Protein AF-A0A7Y4WAE2-F1 (afdb_monomer_lite)

pLDDT: mean 75.55, std 18.79, range [32.84, 96.31]

Sequence (224 aa):
MTNISNILDSEVRARALVRIGYFDDTKKRGRQVDYRRLLGWFVDFSRKDLAKMSPAEQFSLREEIRALQEEGLNFTVNDASVITHWIQTQEAVAHYLKTLTETGQFYSEPFQLKFSFTIPQFLPEGAAQLKERIYFGEFVEPFDGKGLLYLLTLALRHAGDRLRYCKHCSTLFVQARRKQRFCKRECQQVASMRALRMIEREARKTKRRSSQANRRASHGKKRR

Radius of gyration: 25.48 Å; chains: 1; bounding box: 67×39×88 Å

Foldseek 3Di:
DDPPPLADDPVLLVVLCVVLVQWDPVDPPDTDGPLLSLLQVLLVLLPDPQVPDDPVRVVSVLSNLQSLLCVQPVDRAPDPPDVVLSVVVSPQSNVQVVCCVPPQWGDDPPDRQIGHHDACVPDDVPDDRPPDDHDDDDDDDDHRSCSSVVSNVVSCVVQVNQWAAAPQPRRIGGHPDPPDRHRDPVSVVVVVVVVVVVVVVVVVVVVVVVVVVVVVVVVVVVPD

Structure (mmCIF, N/CA/C/O backbone):
data_AF-A0A7Y4WAE2-F1
#
_entry.id   AF-A0A7Y4WAE2-F1
#
loop_
_atom_site.group_PDB
_atom_site.id
_atom_site.type_symbol
_atom_site.label_atom_id
_atom_site.label_alt_id
_atom_site.label_comp_id
_atom_site.label_asym_id
_atom_site.label_entity_id
_atom_site.label_seq_id
_atom_site.pdbx_PDB_ins_code
_atom_site.Cartn_x
_atom_site.Cartn_y
_atom_site.Cartn_z
_atom_site.occupancy
_atom_site.B_iso_or_equiv
_atom_site.auth_seq_id
_atom_site.auth_comp_id
_atom_site.auth_asym_id
_atom_site.auth_atom_id
_atom_site.pdbx_PDB_model_num
ATOM 1 N N . MET A 1 1 ? 32.115 1.550 -25.793 1.00 38.31 1 MET A N 1
ATOM 2 C CA . MET A 1 1 ? 30.994 1.757 -24.854 1.00 38.31 1 MET A CA 1
ATOM 3 C C . MET A 1 1 ? 30.076 0.559 -24.979 1.00 38.31 1 MET A C 1
ATOM 5 O O . MET A 1 1 ? 29.452 0.385 -26.014 1.00 38.31 1 MET A O 1
ATOM 9 N N . THR A 1 2 ? 30.112 -0.343 -24.005 1.00 32.84 2 THR A N 1
ATOM 10 C CA . THR A 1 2 ? 29.263 -1.535 -23.970 1.00 32.84 2 THR A CA 1
ATOM 11 C C . THR A 1 2 ? 27.821 -1.098 -23.730 1.00 32.84 2 THR A C 1
ATOM 13 O O . THR A 1 2 ? 27.531 -0.465 -22.718 1.00 32.84 2 THR A O 1
ATOM 16 N N . ASN A 1 3 ? 26.927 -1.417 -24.669 1.00 36.25 3 ASN A N 1
ATOM 17 C CA . ASN A 1 3 ? 25.483 -1.372 -24.450 1.00 36.25 3 ASN A CA 1
ATOM 18 C C . ASN A 1 3 ? 25.159 -2.380 -23.339 1.00 36.25 3 ASN A C 1
ATOM 20 O O . ASN A 1 3 ? 24.944 -3.560 -23.606 1.00 36.25 3 ASN A O 1
ATOM 24 N N . ILE A 1 4 ? 25.203 -1.934 -22.083 1.00 46.56 4 ILE A N 1
ATOM 25 C CA . ILE A 1 4 ? 24.644 -2.685 -20.962 1.00 46.56 4 ILE A CA 1
ATOM 26 C C . ILE A 1 4 ? 23.159 -2.811 -21.289 1.00 46.56 4 ILE A C 1
ATOM 28 O O . ILE A 1 4 ? 22.480 -1.798 -21.444 1.00 46.56 4 ILE A O 1
ATOM 32 N N . SER A 1 5 ? 22.670 -4.034 -21.489 1.00 51.75 5 SER A N 1
ATOM 33 C CA . SER A 1 5 ? 21.267 -4.241 -21.827 1.00 51.75 5 SER A CA 1
ATOM 34 C C . SER A 1 5 ? 20.398 -3.607 -20.740 1.00 51.75 5 SER A C 1
ATOM 36 O O . SER A 1 5 ? 20.522 -3.958 -19.570 1.00 51.75 5 SER A O 1
ATOM 38 N N . ASN A 1 6 ? 19.493 -2.706 -21.122 1.00 65.44 6 ASN A N 1
ATOM 39 C CA . ASN A 1 6 ? 18.554 -2.046 -20.203 1.00 65.44 6 ASN A CA 1
ATOM 40 C C . ASN A 1 6 ? 17.467 -2.988 -19.646 1.00 65.44 6 ASN A C 1
ATOM 42 O O . ASN A 1 6 ? 16.548 -2.530 -18.970 1.00 65.44 6 ASN A O 1
ATOM 46 N N . ILE A 1 7 ? 17.570 -4.284 -19.945 1.00 72.25 7 ILE A N 1
ATOM 47 C CA . ILE A 1 7 ? 16.685 -5.352 -19.490 1.00 72.25 7 ILE A CA 1
ATOM 48 C C . ILE A 1 7 ? 17.257 -5.926 -18.198 1.00 72.25 7 ILE A C 1
ATOM 50 O O . ILE A 1 7 ? 18.444 -6.260 -18.127 1.00 72.25 7 ILE A O 1
ATOM 54 N N . LEU A 1 8 ? 16.410 -6.040 -17.182 1.00 79.88 8 LEU A N 1
ATOM 55 C CA . LEU A 1 8 ? 16.747 -6.722 -15.946 1.00 79.88 8 LEU A CA 1
ATOM 56 C C . LEU A 1 8 ? 16.942 -8.216 -16.233 1.00 79.88 8 LEU A C 1
ATOM 58 O O . LEU A 1 8 ? 16.116 -8.836 -16.903 1.00 79.88 8 LEU A O 1
ATOM 62 N N . ASP A 1 9 ? 18.017 -8.807 -15.709 1.00 88.19 9 ASP A N 1
ATOM 63 C CA . ASP A 1 9 ? 18.216 -10.254 -15.798 1.00 88.19 9 ASP A CA 1
ATOM 64 C C . ASP A 1 9 ? 16.953 -10.995 -15.321 1.00 88.19 9 ASP A C 1
ATOM 66 O O . ASP A 1 9 ? 16.344 -10.636 -14.310 1.00 88.19 9 ASP A O 1
ATOM 70 N N . SER A 1 10 ? 16.547 -12.021 -16.069 1.00 88.75 10 SER A N 1
ATOM 71 C CA . SER A 1 10 ? 15.301 -12.758 -15.861 1.00 88.75 10 SER A CA 1
ATOM 72 C C . SER A 1 10 ? 15.166 -13.308 -14.436 1.00 88.75 10 SER A C 1
ATOM 74 O O . SER A 1 10 ? 14.081 -13.249 -13.851 1.00 88.75 10 SER A O 1
ATOM 76 N N . GLU A 1 11 ? 16.269 -13.761 -13.831 1.00 92.25 11 GLU A N 1
ATOM 77 C CA . GLU A 1 11 ? 16.286 -14.238 -12.446 1.00 92.25 11 GLU A CA 1
ATOM 78 C C . GLU A 1 11 ? 16.143 -13.093 -11.440 1.00 92.25 11 GLU A C 1
ATOM 80 O O . GLU A 1 11 ? 15.439 -13.210 -10.432 1.00 92.25 11 GLU A O 1
ATOM 85 N N . VAL A 1 12 ? 16.797 -11.962 -11.706 1.00 91.25 12 VAL A N 1
ATOM 86 C CA . VAL A 1 12 ? 16.675 -10.750 -10.890 1.00 91.25 12 VAL A CA 1
ATOM 87 C C . VAL A 1 12 ? 15.240 -10.224 -10.945 1.00 91.25 12 VAL A C 1
ATOM 89 O O . VAL A 1 12 ? 14.652 -9.943 -9.898 1.00 91.25 12 VAL A O 1
ATOM 92 N N . ARG A 1 13 ? 14.631 -10.193 -12.135 1.00 91.19 13 ARG A N 1
ATOM 93 C CA . ARG A 1 13 ? 13.230 -9.811 -12.329 1.00 91.19 13 ARG A CA 1
ATOM 94 C C . ARG A 1 13 ? 12.285 -10.730 -11.573 1.00 91.19 13 ARG A C 1
ATOM 96 O O . ARG A 1 13 ? 11.450 -10.248 -10.811 1.00 91.19 13 ARG A O 1
ATOM 103 N N . ALA A 1 14 ? 12.441 -12.045 -11.720 1.00 91.19 14 ALA A N 1
ATOM 104 C CA . ALA A 1 14 ? 11.617 -13.016 -11.008 1.00 91.19 14 ALA A CA 1
ATOM 105 C C . ALA A 1 14 ? 11.715 -12.835 -9.484 1.00 91.19 14 ALA A C 1
ATOM 107 O O . ALA A 1 14 ? 10.689 -12.785 -8.804 1.00 91.19 14 ALA A O 1
ATOM 108 N N . ARG A 1 15 ? 12.927 -12.657 -8.939 1.00 93.94 15 ARG A N 1
ATOM 109 C CA . ARG A 1 15 ? 13.129 -12.405 -7.501 1.00 93.94 15 ARG A CA 1
ATOM 110 C C . ARG A 1 15 ? 12.483 -11.101 -7.042 1.00 93.94 15 ARG A C 1
ATOM 112 O O . ARG A 1 15 ? 11.847 -11.085 -5.988 1.00 93.94 15 ARG A O 1
ATOM 119 N N . ALA A 1 16 ? 12.603 -10.033 -7.823 1.00 94.12 16 ALA A N 1
ATOM 120 C CA . ALA A 1 16 ? 11.975 -8.753 -7.521 1.00 94.12 16 ALA A CA 1
ATOM 121 C C . ALA A 1 16 ? 10.441 -8.867 -7.482 1.00 94.12 16 ALA A C 1
ATOM 123 O O . ALA A 1 16 ? 9.817 -8.456 -6.504 1.00 94.12 16 ALA A O 1
ATOM 124 N N . LEU A 1 17 ? 9.828 -9.521 -8.474 1.00 93.25 17 LEU A N 1
ATOM 125 C CA . LEU A 1 17 ? 8.377 -9.754 -8.506 1.00 93.25 17 LEU A CA 1
ATOM 126 C C . LEU A 1 17 ? 7.893 -10.626 -7.339 1.00 93.25 17 LEU A C 1
ATOM 128 O O . LEU A 1 17 ? 6.810 -10.384 -6.799 1.00 93.25 17 LEU A O 1
ATOM 132 N N . VAL A 1 18 ? 8.701 -11.594 -6.898 1.00 93.69 18 VAL A N 1
ATOM 133 C CA . VAL A 1 18 ? 8.416 -12.402 -5.702 1.00 93.69 18 VAL A CA 1
ATOM 134 C C . VAL A 1 18 ? 8.445 -11.552 -4.429 1.00 93.69 18 VAL A C 1
ATOM 136 O O . VAL A 1 18 ? 7.542 -11.689 -3.605 1.00 93.69 18 VAL A O 1
ATOM 139 N N . ARG A 1 19 ? 9.414 -10.635 -4.266 1.00 95.06 19 ARG A N 1
ATOM 140 C CA . ARG A 1 19 ? 9.455 -9.715 -3.107 1.00 95.06 19 ARG A CA 1
ATOM 141 C C . ARG A 1 19 ? 8.222 -8.816 -3.038 1.00 95.06 19 ARG A C 1
ATOM 143 O O . ARG A 1 19 ? 7.680 -8.602 -1.955 1.00 95.06 19 ARG A O 1
ATOM 150 N N . ILE A 1 20 ? 7.746 -8.349 -4.192 1.00 94.75 20 ILE A N 1
ATOM 151 C CA . ILE A 1 20 ? 6.504 -7.570 -4.313 1.00 94.75 20 ILE A CA 1
ATOM 152 C C . ILE A 1 20 ? 5.277 -8.439 -3.982 1.00 94.75 20 ILE A C 1
ATOM 154 O O . ILE A 1 20 ? 4.256 -7.939 -3.504 1.00 94.75 20 ILE A O 1
ATOM 158 N N . GLY A 1 21 ? 5.367 -9.750 -4.219 1.00 93.00 21 GLY A N 1
ATOM 159 C CA . GLY A 1 21 ? 4.223 -10.657 -4.219 1.00 93.00 21 GLY A CA 1
ATOM 160 C C . GLY A 1 21 ? 3.312 -10.394 -5.415 1.00 93.00 21 GLY A C 1
ATOM 161 O O . GLY A 1 21 ? 2.094 -10.432 -5.268 1.00 93.00 21 GLY A O 1
ATOM 162 N N . TYR A 1 22 ? 3.901 -10.054 -6.567 1.00 92.75 22 TYR A N 1
ATOM 163 C CA . TYR A 1 22 ? 3.171 -9.641 -7.766 1.00 92.75 22 TYR A CA 1
ATOM 164 C C . TYR A 1 22 ? 2.256 -10.748 -8.300 1.00 92.75 22 TYR A C 1
ATOM 166 O O . TYR A 1 22 ? 1.140 -10.459 -8.724 1.00 92.75 22 TYR A O 1
ATOM 174 N N . PHE A 1 23 ? 2.692 -12.009 -8.235 1.00 92.06 23 PHE A N 1
ATOM 175 C CA . PHE A 1 23 ? 1.898 -13.165 -8.647 1.00 92.06 23 PHE A CA 1
ATOM 176 C C . PHE A 1 23 ? 1.299 -13.917 -7.451 1.00 92.06 23 PHE A C 1
ATOM 178 O O . PHE A 1 23 ? 1.932 -14.087 -6.409 1.00 92.06 23 PHE A O 1
ATOM 185 N N . ASP A 1 24 ? 0.067 -14.392 -7.623 1.00 86.56 24 ASP A N 1
ATOM 186 C CA . ASP A 1 24 ? -0.593 -15.344 -6.735 1.00 86.56 24 ASP A CA 1
ATOM 187 C C . ASP A 1 24 ? -0.294 -16.776 -7.195 1.00 86.56 24 ASP A C 1
ATOM 189 O O . ASP A 1 24 ? -1.019 -17.354 -8.011 1.00 86.56 24 ASP A O 1
ATOM 193 N N . ASP A 1 25 ? 0.769 -17.356 -6.643 1.00 79.31 25 ASP A N 1
ATOM 194 C CA . ASP A 1 25 ? 1.186 -18.729 -6.949 1.00 79.31 25 ASP A CA 1
ATOM 195 C C . ASP A 1 25 ? 0.299 -19.795 -6.279 1.00 79.31 25 ASP A C 1
ATOM 197 O O . ASP A 1 25 ? 0.463 -20.992 -6.513 1.00 79.31 25 ASP A O 1
ATOM 201 N N . THR A 1 26 ? -0.674 -19.399 -5.448 1.00 78.69 26 THR A N 1
ATOM 202 C CA . THR A 1 26 ? -1.546 -20.357 -4.745 1.00 78.69 26 THR A CA 1
ATOM 203 C C . THR A 1 26 ? -2.677 -20.897 -5.624 1.00 78.69 26 THR A C 1
ATOM 205 O O . THR A 1 26 ? -3.340 -21.878 -5.272 1.00 78.69 26 THR A O 1
ATOM 208 N N . LYS A 1 27 ? -2.916 -20.278 -6.785 1.00 74.31 27 LYS A N 1
ATOM 209 C CA . LYS A 1 27 ? -4.006 -20.645 -7.691 1.00 74.31 27 LYS A CA 1
ATOM 210 C C . LYS A 1 27 ? -3.568 -21.701 -8.703 1.00 74.31 27 LYS A C 1
ATOM 212 O O . LYS A 1 27 ? -2.652 -21.505 -9.489 1.00 74.31 27 LYS A O 1
ATOM 217 N N . LYS A 1 28 ? -4.343 -22.787 -8.792 1.00 69.06 28 LYS A N 1
ATOM 218 C CA . LYS A 1 28 ? -4.131 -23.899 -9.742 1.00 69.06 28 LYS A CA 1
ATOM 219 C C . LYS A 1 28 ? -4.216 -23.518 -11.234 1.00 69.06 28 LYS A C 1
ATOM 221 O O . LYS A 1 28 ? -3.906 -24.349 -12.075 1.00 69.06 28 LYS A O 1
ATOM 226 N N . ARG A 1 29 ? -4.681 -22.310 -11.584 1.00 65.44 29 ARG A N 1
ATOM 227 C CA . ARG A 1 29 ? -4.969 -21.878 -12.971 1.00 65.44 29 ARG A CA 1
ATOM 228 C C . ARG A 1 29 ? -3.863 -21.010 -13.598 1.00 65.44 29 ARG A C 1
ATOM 230 O O . ARG A 1 29 ? -4.148 -20.226 -14.496 1.00 65.44 29 ARG A O 1
ATOM 237 N N . GLY A 1 30 ? -2.623 -21.154 -13.133 1.00 73.62 30 GLY A N 1
ATOM 238 C CA . GLY A 1 30 ? -1.475 -20.382 -13.617 1.00 73.62 30 GLY A CA 1
ATOM 239 C C . GLY A 1 30 ? -1.246 -19.078 -12.847 1.00 73.62 30 GLY A C 1
ATOM 240 O O . GLY A 1 30 ? -2.051 -18.696 -11.994 1.00 73.62 30 GLY A O 1
ATOM 241 N N . ARG A 1 31 ? -0.122 -18.409 -13.147 1.00 82.00 31 ARG A N 1
ATOM 242 C CA . ARG A 1 31 ? 0.290 -17.154 -12.499 1.00 82.00 31 ARG A CA 1
ATOM 243 C C . ARG A 1 31 ? -0.727 -16.051 -12.802 1.00 82.00 31 ARG A C 1
ATOM 245 O O . ARG A 1 31 ? -0.882 -15.645 -13.949 1.00 82.00 31 ARG A O 1
ATOM 252 N N . GLN A 1 32 ? -1.418 -15.570 -11.772 1.00 89.69 32 GLN A N 1
ATOM 253 C CA . GLN A 1 32 ? -2.306 -14.405 -11.850 1.00 89.69 32 GLN A CA 1
ATOM 254 C C . GLN A 1 32 ? -1.729 -13.261 -11.027 1.00 89.69 32 GLN A C 1
ATOM 256 O O . GLN A 1 32 ? -1.132 -13.508 -9.985 1.00 89.69 32 GLN A O 1
ATOM 261 N N . VAL A 1 33 ? -1.951 -12.018 -11.448 1.00 90.88 33 VAL A N 1
ATOM 262 C CA . VAL A 1 33 ? -1.508 -10.843 -10.686 1.00 90.88 33 VAL A CA 1
ATOM 263 C C . VAL A 1 33 ? -2.303 -10.726 -9.374 1.00 90.88 33 VAL A C 1
ATOM 265 O O . VAL A 1 33 ? -3.537 -10.677 -9.390 1.00 90.88 33 VAL A O 1
ATOM 268 N N . ASP A 1 34 ? -1.620 -10.653 -8.228 1.00 94.00 34 ASP A N 1
ATOM 269 C CA . ASP A 1 34 ? -2.221 -10.295 -6.936 1.00 94.00 34 ASP A CA 1
ATOM 270 C C . ASP A 1 34 ? -2.258 -8.762 -6.810 1.00 94.00 34 ASP A C 1
ATOM 272 O O . ASP A 1 34 ? -1.404 -8.129 -6.183 1.00 94.00 34 ASP A O 1
ATOM 276 N N . TYR A 1 35 ? -3.293 -8.142 -7.389 1.00 92.81 35 TYR A N 1
ATOM 277 C CA . TYR A 1 35 ? -3.488 -6.686 -7.328 1.00 92.81 35 TYR A CA 1
ATOM 278 C C . TYR A 1 35 ? -3.560 -6.132 -5.898 1.00 92.81 35 TYR A C 1
ATOM 280 O O . TYR A 1 35 ? -3.262 -4.960 -5.678 1.00 92.81 35 TYR A O 1
ATOM 288 N N . ARG A 1 36 ? -3.915 -6.954 -4.899 1.00 94.25 36 ARG A N 1
ATOM 289 C CA . ARG A 1 36 ? -3.915 -6.535 -3.492 1.00 94.25 36 ARG A CA 1
ATOM 290 C C . ARG A 1 36 ? -2.485 -6.413 -2.965 1.00 94.25 36 ARG A C 1
ATOM 292 O O . ARG A 1 36 ? -2.203 -5.469 -2.231 1.00 94.25 36 ARG A O 1
ATOM 299 N N . ARG A 1 37 ? -1.595 -7.348 -3.307 1.00 95.19 37 ARG A N 1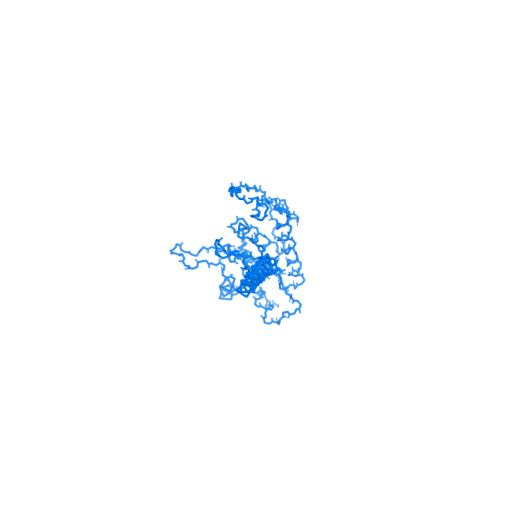
ATOM 300 C CA . ARG A 1 37 ? -0.165 -7.262 -2.960 1.00 95.19 37 ARG A CA 1
ATOM 301 C C . ARG A 1 37 ? 0.514 -6.117 -3.694 1.00 95.19 37 ARG A C 1
ATOM 303 O O . ARG A 1 37 ? 1.183 -5.324 -3.041 1.00 95.19 37 ARG A O 1
ATOM 310 N N . LEU A 1 38 ? 0.233 -5.962 -4.988 1.00 95.12 38 LEU A N 1
ATOM 311 C CA . LEU A 1 38 ? 0.715 -4.829 -5.779 1.00 95.12 38 LEU A CA 1
ATOM 312 C C . LEU A 1 38 ? 0.277 -3.486 -5.173 1.00 95.12 38 LEU A C 1
ATOM 314 O O . LEU A 1 38 ? 1.102 -2.599 -4.973 1.00 95.12 38 LEU A O 1
ATOM 318 N N . LEU A 1 39 ? -0.998 -3.347 -4.794 1.00 93.88 39 LEU A N 1
ATOM 319 C CA . LEU A 1 39 ? -1.471 -2.143 -4.106 1.00 93.88 39 LEU A CA 1
ATOM 320 C C . LEU A 1 39 ? -0.778 -1.947 -2.749 1.00 93.88 39 LEU A C 1
ATOM 322 O O . LEU A 1 39 ? -0.468 -0.821 -2.368 1.00 93.88 39 LEU A O 1
ATOM 326 N N . GLY A 1 40 ? -0.521 -3.038 -2.020 1.00 95.88 40 GLY A N 1
ATOM 327 C CA . GLY A 1 40 ? 0.234 -3.018 -0.767 1.00 95.88 40 GLY A CA 1
ATOM 328 C C . GLY A 1 40 ? 1.637 -2.453 -0.957 1.00 95.88 40 GLY A C 1
ATOM 329 O O . GLY A 1 40 ? 2.038 -1.574 -0.198 1.00 95.88 40 GLY A O 1
ATOM 330 N N . TRP A 1 41 ? 2.323 -2.882 -2.018 1.00 96.31 41 TRP A N 1
ATOM 331 C CA . TRP A 1 41 ? 3.632 -2.363 -2.393 1.00 96.31 41 TRP A CA 1
ATOM 332 C C . TRP A 1 41 ? 3.592 -0.859 -2.678 1.00 96.31 41 TRP A C 1
ATOM 334 O O . TRP A 1 41 ? 4.425 -0.140 -2.142 1.00 96.31 41 TRP A O 1
ATOM 344 N N . PHE A 1 42 ? 2.596 -0.344 -3.412 1.00 94.88 42 PHE A N 1
ATOM 345 C CA . PHE A 1 42 ? 2.468 1.106 -3.640 1.00 94.88 42 PHE A CA 1
ATOM 346 C C . PHE A 1 42 ? 2.231 1.896 -2.348 1.00 94.88 42 PHE A C 1
ATOM 348 O O . PHE A 1 42 ? 2.815 2.962 -2.161 1.00 94.88 42 PHE A O 1
ATOM 355 N N . VAL A 1 43 ? 1.408 1.369 -1.435 1.00 94.81 43 VAL A N 1
ATOM 356 C CA . VAL A 1 43 ? 1.174 1.988 -0.120 1.00 94.81 43 VAL A CA 1
ATOM 357 C C . VAL A 1 43 ? 2.445 1.961 0.740 1.00 94.81 43 VAL A C 1
ATOM 359 O O . VAL A 1 43 ? 2.704 2.896 1.494 1.00 94.81 43 VAL A O 1
ATOM 362 N N . ASP A 1 44 ? 3.255 0.905 0.661 1.00 94.94 44 ASP A N 1
ATOM 363 C CA . ASP A 1 44 ? 4.560 0.846 1.325 1.00 94.94 44 ASP A CA 1
ATOM 364 C C . ASP A 1 44 ? 5.551 1.824 0.690 1.00 94.94 44 ASP A C 1
ATOM 366 O O . ASP A 1 44 ? 6.180 2.608 1.401 1.00 94.94 44 ASP A O 1
ATOM 370 N N . PHE A 1 45 ? 5.643 1.820 -0.639 1.00 94.31 45 PHE A N 1
ATOM 371 C CA . PHE A 1 45 ? 6.504 2.690 -1.427 1.00 94.31 45 PHE A CA 1
ATOM 372 C C . PHE A 1 45 ? 6.249 4.161 -1.115 1.00 94.31 45 PHE A C 1
ATOM 374 O O . PHE A 1 45 ? 7.201 4.872 -0.815 1.00 94.31 45 PHE A O 1
ATOM 381 N N . SER A 1 46 ? 4.987 4.597 -1.046 1.00 93.38 46 SER A N 1
ATOM 382 C CA . SER A 1 46 ? 4.610 5.988 -0.753 1.00 93.38 46 SER A CA 1
ATOM 383 C C . SER A 1 46 ? 5.040 6.495 0.633 1.00 93.38 46 SER A C 1
ATOM 385 O O . SER A 1 46 ? 4.837 7.665 0.947 1.00 93.38 46 SER A O 1
ATOM 387 N N . ARG A 1 47 ? 5.545 5.614 1.505 1.00 92.75 47 ARG A N 1
ATOM 388 C CA . ARG A 1 47 ? 5.931 5.919 2.893 1.00 92.75 47 ARG A CA 1
ATOM 389 C C . ARG A 1 47 ? 7.410 5.685 3.178 1.00 92.75 47 ARG A C 1
ATOM 391 O O . ARG A 1 47 ? 7.848 5.955 4.295 1.00 92.75 47 ARG A O 1
ATOM 398 N N . LYS A 1 48 ? 8.161 5.115 2.231 1.00 92.56 48 LYS A N 1
ATOM 399 C CA . LYS A 1 48 ? 9.596 4.866 2.410 1.00 92.56 48 LYS A CA 1
ATOM 400 C C . LYS A 1 48 ? 10.336 6.198 2.502 1.00 92.56 48 LYS A C 1
ATOM 402 O O . LYS A 1 48 ? 10.097 7.096 1.710 1.00 92.56 48 LYS A O 1
ATOM 407 N N . ASP A 1 49 ? 11.268 6.310 3.435 1.00 92.25 49 ASP A N 1
ATOM 408 C CA . ASP A 1 49 ? 12.176 7.454 3.485 1.00 92.25 49 ASP A CA 1
ATOM 409 C C . ASP A 1 49 ? 13.381 7.145 2.590 1.00 92.25 49 ASP A C 1
ATOM 411 O O . ASP A 1 49 ? 14.346 6.524 3.039 1.00 92.25 49 ASP A O 1
ATOM 415 N N . LEU A 1 50 ? 13.290 7.505 1.301 1.00 88.75 50 LEU A N 1
ATOM 416 C CA . LEU A 1 50 ? 14.313 7.159 0.303 1.00 88.75 50 LEU A CA 1
ATOM 417 C C . LEU A 1 50 ? 15.696 7.719 0.671 1.00 88.75 50 LEU A C 1
ATOM 419 O O . LEU A 1 50 ? 16.705 7.106 0.334 1.00 88.75 50 LEU A O 1
ATOM 423 N N . ALA A 1 51 ? 15.749 8.833 1.411 1.00 88.19 51 ALA A N 1
ATOM 424 C CA . ALA A 1 51 ? 16.993 9.455 1.856 1.00 88.19 51 ALA A CA 1
ATOM 425 C C . ALA A 1 51 ? 17.687 8.674 2.986 1.00 88.19 51 ALA A C 1
ATOM 427 O O . ALA A 1 51 ? 18.908 8.734 3.111 1.00 88.19 51 ALA A O 1
ATOM 428 N N . LYS A 1 52 ? 16.928 7.931 3.804 1.00 92.19 52 LYS A N 1
ATOM 429 C CA . LYS A 1 52 ? 17.466 7.118 4.912 1.00 92.19 52 LYS A CA 1
ATOM 430 C C . LYS A 1 52 ? 17.700 5.652 4.555 1.00 92.19 52 LYS A C 1
ATOM 432 O O . LYS A 1 52 ? 18.208 4.906 5.390 1.00 92.19 52 LYS A O 1
ATOM 437 N N . MET A 1 53 ? 17.316 5.226 3.355 1.00 92.81 53 MET A N 1
ATOM 438 C CA . MET A 1 53 ? 17.520 3.850 2.908 1.00 92.81 53 MET A CA 1
ATOM 439 C C . MET A 1 53 ? 19.002 3.562 2.685 1.00 92.81 53 MET A C 1
ATOM 441 O O . MET A 1 53 ? 19.710 4.340 2.044 1.00 92.81 53 MET A O 1
ATOM 445 N N . SER A 1 54 ? 19.452 2.403 3.161 1.00 94.00 54 SER A N 1
ATOM 446 C CA . SER A 1 54 ? 20.795 1.903 2.876 1.00 94.00 54 SER A CA 1
ATOM 447 C C . SER A 1 54 ? 20.983 1.636 1.372 1.00 94.00 54 SER A C 1
ATOM 449 O O . SER A 1 54 ? 20.007 1.356 0.666 1.00 94.00 54 SER A O 1
ATOM 451 N N . PRO A 1 55 ? 22.227 1.640 0.854 1.00 90.44 55 PRO A N 1
ATOM 452 C CA . PRO A 1 55 ? 22.485 1.340 -0.556 1.00 90.44 55 PRO A CA 1
ATOM 453 C C . PRO A 1 55 ? 21.901 -0.005 -1.020 1.00 90.44 55 PRO A C 1
ATOM 455 O O . PRO A 1 55 ? 21.380 -0.105 -2.128 1.00 90.44 55 PRO A O 1
ATOM 458 N N . ALA A 1 56 ? 21.918 -1.029 -0.159 1.00 92.69 56 ALA A N 1
ATOM 459 C CA . ALA A 1 56 ? 21.351 -2.344 -0.460 1.00 92.69 56 ALA A CA 1
ATOM 460 C C . ALA A 1 56 ? 19.817 -2.312 -0.610 1.00 92.69 56 ALA A C 1
ATOM 462 O O . ALA A 1 56 ? 19.252 -2.961 -1.495 1.00 92.69 56 ALA A O 1
ATOM 463 N N . GLU A 1 57 ? 19.129 -1.532 0.226 1.00 92.81 57 GLU A N 1
ATOM 464 C CA . GLU A 1 57 ? 17.680 -1.346 0.126 1.00 92.81 57 GLU A CA 1
ATOM 465 C C . GLU A 1 57 ? 17.304 -0.520 -1.106 1.00 92.81 57 GLU A C 1
ATOM 467 O O . GLU A 1 57 ? 16.325 -0.843 -1.777 1.00 92.81 57 GLU A O 1
ATOM 472 N N . GLN A 1 58 ? 18.082 0.520 -1.429 1.00 88.31 58 GLN A N 1
ATOM 473 C CA . GLN A 1 58 ? 17.882 1.308 -2.649 1.00 88.31 58 GLN A CA 1
ATOM 474 C C . GLN A 1 58 ? 18.069 0.443 -3.899 1.00 88.31 58 GLN A C 1
ATOM 476 O O . GLN A 1 58 ? 17.270 0.524 -4.830 1.00 88.31 58 GLN A O 1
ATOM 481 N N . PHE A 1 59 ? 19.078 -0.431 -3.901 1.00 88.38 59 PHE A N 1
ATOM 482 C CA . PHE A 1 59 ? 19.302 -1.390 -4.980 1.00 88.38 59 PHE A CA 1
ATOM 483 C C . PHE A 1 59 ? 18.135 -2.377 -5.117 1.00 88.38 59 PHE A C 1
ATOM 485 O O . PHE A 1 59 ? 17.604 -2.560 -6.209 1.00 88.38 59 PHE A O 1
ATOM 492 N N . SER A 1 60 ? 17.659 -2.941 -4.005 1.00 91.88 60 SER A N 1
ATOM 493 C CA . SER A 1 60 ? 16.507 -3.855 -4.014 1.00 91.88 60 SER A CA 1
ATOM 494 C C . SER A 1 60 ? 15.232 -3.175 -4.527 1.00 91.88 60 SER A C 1
ATOM 496 O O . SER A 1 60 ? 14.487 -3.764 -5.311 1.00 91.88 60 SER A O 1
ATOM 498 N N . LEU A 1 61 ? 14.998 -1.921 -4.122 1.00 90.94 61 LEU A N 1
ATOM 499 C CA . LEU A 1 61 ? 13.874 -1.111 -4.593 1.00 90.94 61 LEU A CA 1
ATOM 500 C C . LEU A 1 61 ? 13.991 -0.792 -6.089 1.00 90.94 61 LEU A C 1
ATOM 502 O O . LEU A 1 61 ? 12.991 -0.828 -6.803 1.00 90.94 61 LEU A O 1
ATOM 506 N N . ARG A 1 62 ? 15.205 -0.519 -6.580 1.00 86.44 62 ARG A N 1
ATOM 507 C CA . ARG A 1 62 ? 15.468 -0.317 -8.008 1.00 86.44 62 ARG A CA 1
ATOM 508 C C . ARG A 1 62 ? 15.053 -1.529 -8.829 1.00 86.44 62 ARG A C 1
ATOM 510 O O . ARG A 1 62 ? 14.390 -1.366 -9.849 1.00 86.44 62 ARG A O 1
ATOM 517 N N . GLU A 1 63 ? 15.448 -2.724 -8.398 1.00 88.69 63 GLU A N 1
ATOM 518 C CA . GLU A 1 63 ? 15.067 -3.972 -9.065 1.00 88.69 63 GLU A CA 1
ATOM 519 C C . GLU A 1 63 ? 13.545 -4.148 -9.091 1.00 88.69 63 GLU A C 1
ATOM 521 O O . GLU A 1 63 ? 12.992 -4.511 -10.122 1.00 88.69 63 GLU A O 1
ATOM 526 N N . GLU A 1 64 ? 12.855 -3.841 -7.987 1.00 91.81 64 GLU A N 1
ATOM 527 C CA . GLU A 1 64 ? 11.389 -3.911 -7.895 1.00 91.81 64 GLU A CA 1
ATOM 528 C C . GLU A 1 64 ? 10.701 -2.937 -8.856 1.00 91.81 64 GLU A C 1
ATOM 530 O O . GLU A 1 64 ? 9.819 -3.335 -9.615 1.00 91.81 64 GLU A O 1
ATOM 535 N N . ILE A 1 65 ? 11.141 -1.677 -8.876 1.00 87.00 65 ILE A N 1
ATOM 536 C CA . ILE A 1 65 ? 10.639 -0.646 -9.793 1.00 87.00 65 ILE A CA 1
ATOM 537 C C . ILE A 1 65 ? 10.830 -1.078 -11.249 1.00 87.00 65 ILE A C 1
ATOM 539 O O . ILE A 1 65 ? 9.896 -0.984 -12.046 1.00 87.00 65 ILE A O 1
ATOM 543 N N . ARG A 1 66 ? 12.024 -1.572 -11.595 1.00 82.19 66 ARG A N 1
ATOM 544 C CA . ARG A 1 66 ? 12.343 -2.031 -12.952 1.00 82.19 66 ARG A CA 1
ATOM 545 C C . ARG A 1 66 ? 11.509 -3.240 -13.353 1.00 82.19 66 ARG A C 1
ATOM 547 O O . ARG A 1 66 ? 10.925 -3.230 -14.431 1.00 82.19 66 ARG A O 1
ATOM 554 N N . ALA A 1 67 ? 11.392 -4.227 -12.471 1.00 87.31 67 ALA A N 1
ATOM 555 C CA . ALA A 1 67 ? 10.585 -5.411 -12.722 1.00 87.31 67 ALA A CA 1
ATOM 556 C C . ALA A 1 67 ? 9.116 -5.055 -12.987 1.00 87.31 67 ALA A C 1
ATOM 558 O O . ALA A 1 67 ? 8.522 -5.569 -13.928 1.00 87.31 67 ALA A O 1
ATOM 559 N N . LEU A 1 68 ? 8.542 -4.127 -12.214 1.00 86.75 68 LEU A N 1
ATOM 560 C CA . LEU A 1 68 ? 7.187 -3.633 -12.461 1.00 86.75 68 LEU A CA 1
ATOM 561 C C . LEU A 1 68 ? 7.072 -2.916 -13.809 1.00 86.75 68 LEU A C 1
ATOM 563 O O . LEU A 1 68 ? 6.132 -3.173 -14.553 1.00 86.75 68 LEU A O 1
ATOM 567 N N . GLN A 1 69 ? 8.013 -2.035 -14.148 1.00 78.50 69 GLN A N 1
ATOM 568 C CA . GLN A 1 69 ? 7.992 -1.328 -15.433 1.00 78.50 69 GLN A CA 1
ATOM 569 C C . GLN A 1 69 ? 8.018 -2.288 -16.630 1.00 78.50 69 GLN A C 1
ATOM 571 O O . GLN A 1 69 ? 7.266 -2.078 -17.581 1.00 78.50 69 GLN A O 1
ATOM 576 N N . GLU A 1 70 ? 8.831 -3.345 -16.563 1.00 78.00 70 GLU A N 1
ATOM 577 C CA . GLU A 1 70 ? 8.896 -4.367 -17.611 1.00 78.00 70 GLU A CA 1
ATOM 578 C C . GLU A 1 70 ? 7.594 -5.177 -17.721 1.00 78.00 70 GLU A C 1
ATOM 580 O O . GLU A 1 70 ? 7.089 -5.355 -18.827 1.00 78.00 70 GLU A O 1
ATOM 585 N N . GLU A 1 71 ? 7.009 -5.614 -16.598 1.00 81.88 71 GLU A N 1
ATOM 586 C CA . GLU A 1 71 ? 5.750 -6.384 -16.602 1.00 81.88 71 GLU A CA 1
ATOM 587 C C . GLU A 1 71 ? 4.536 -5.541 -17.030 1.00 81.88 71 GLU A C 1
ATOM 589 O O . GLU A 1 71 ? 3.588 -6.056 -17.618 1.00 81.88 71 GLU A O 1
ATOM 594 N N . GLY A 1 72 ? 4.532 -4.240 -16.726 1.00 67.19 72 GLY A N 1
ATOM 595 C CA . GLY A 1 72 ? 3.402 -3.357 -17.020 1.00 67.19 72 GLY A CA 1
ATOM 596 C C . GLY A 1 72 ? 3.315 -2.892 -18.472 1.00 67.19 72 GLY A C 1
ATOM 597 O O . GLY A 1 72 ? 2.226 -2.524 -18.911 1.00 67.19 72 GLY A O 1
ATOM 598 N N . LEU A 1 73 ? 4.437 -2.869 -19.199 1.00 60.62 73 LEU A N 1
ATOM 599 C CA . LEU A 1 73 ? 4.515 -2.238 -20.518 1.00 60.62 73 LEU A CA 1
ATOM 600 C C . LEU A 1 73 ? 5.091 -3.132 -21.622 1.00 60.62 73 LEU A C 1
ATOM 602 O O . LEU A 1 73 ? 5.000 -2.731 -22.772 1.00 60.62 73 LEU A O 1
ATOM 606 N N . ASN A 1 74 ? 5.651 -4.316 -21.337 1.00 58.38 74 ASN A N 1
ATOM 607 C CA . ASN A 1 74 ? 6.317 -5.174 -22.339 1.00 58.38 74 ASN A CA 1
ATOM 608 C C . ASN A 1 74 ? 7.416 -4.464 -23.174 1.00 58.38 74 ASN A C 1
ATOM 610 O O . ASN A 1 74 ? 7.846 -4.990 -24.199 1.00 58.38 74 ASN A O 1
ATOM 614 N N . PHE A 1 75 ? 7.901 -3.292 -22.743 1.00 52.19 75 PHE A N 1
ATOM 615 C CA . PHE A 1 75 ? 8.937 -2.509 -23.422 1.00 52.19 75 PHE A CA 1
ATOM 616 C C . PHE A 1 75 ? 10.016 -2.047 -22.434 1.00 52.19 75 PHE A C 1
ATOM 618 O O . PHE A 1 75 ? 9.756 -1.809 -21.254 1.00 52.19 75 PHE A O 1
ATOM 625 N N . THR A 1 76 ? 11.243 -1.891 -22.934 1.00 53.28 76 THR A N 1
ATOM 626 C CA . THR A 1 76 ? 12.404 -1.411 -22.174 1.00 53.28 76 THR A CA 1
ATOM 627 C C . THR A 1 76 ? 12.311 0.083 -21.880 1.00 53.28 76 THR A C 1
ATOM 629 O O . THR A 1 76 ? 12.364 0.907 -22.790 1.00 53.28 76 THR A O 1
ATOM 632 N N . VAL A 1 77 ? 12.238 0.447 -20.598 1.00 55.28 77 VAL A N 1
ATOM 633 C CA . VAL A 1 77 ? 12.348 1.843 -20.150 1.00 55.28 77 VAL A CA 1
ATOM 634 C C . VAL A 1 77 ? 13.830 2.212 -20.077 1.00 55.28 77 VAL A C 1
ATOM 636 O O . VAL A 1 77 ? 14.564 1.656 -19.263 1.00 55.28 77 VAL A O 1
ATOM 639 N N . ASN A 1 78 ? 14.296 3.160 -20.887 1.00 51.84 78 ASN A N 1
ATOM 640 C CA . ASN A 1 78 ? 15.727 3.481 -20.944 1.00 51.84 78 ASN A CA 1
ATOM 641 C C . ASN A 1 78 ? 16.252 4.244 -19.707 1.00 51.84 78 ASN A C 1
ATOM 643 O O . ASN A 1 78 ? 17.439 4.142 -19.421 1.00 51.84 78 ASN A O 1
ATOM 647 N N . ASP A 1 79 ? 15.395 4.886 -18.893 1.00 52.31 79 ASP A N 1
ATOM 648 C CA . ASP A 1 79 ? 15.873 5.975 -18.012 1.00 52.31 79 ASP A CA 1
ATOM 649 C C . ASP A 1 79 ? 15.483 5.942 -16.517 1.00 52.31 79 ASP A C 1
ATOM 651 O O . ASP A 1 79 ? 15.614 6.929 -15.796 1.00 52.31 79 ASP A O 1
ATOM 655 N N . ALA A 1 80 ? 15.049 4.804 -15.960 1.00 52.41 80 ALA A N 1
ATOM 656 C CA . ALA A 1 80 ? 14.687 4.737 -14.531 1.00 52.41 80 ALA A CA 1
ATOM 657 C C . ALA A 1 80 ? 15.882 4.735 -13.544 1.00 52.41 80 ALA A C 1
ATOM 659 O O . ALA A 1 80 ? 15.756 4.208 -12.438 1.00 52.41 80 ALA A O 1
ATOM 660 N N . SER A 1 81 ? 17.053 5.258 -13.924 1.00 54.41 81 SER A N 1
ATOM 661 C CA . SER A 1 81 ? 18.281 5.226 -13.109 1.00 54.41 81 SER A CA 1
ATOM 662 C C . SER A 1 81 ? 18.453 6.425 -12.165 1.00 54.41 81 SER A C 1
ATOM 664 O O . SER A 1 81 ? 19.264 6.340 -11.244 1.00 54.41 81 SER A O 1
ATOM 666 N N . VAL A 1 82 ? 17.698 7.516 -12.339 1.00 63.78 82 VAL A N 1
ATOM 667 C CA . VAL A 1 82 ? 17.873 8.731 -11.525 1.00 63.78 82 VAL A CA 1
ATOM 668 C C . VAL A 1 82 ? 16.939 8.710 -10.309 1.00 63.78 82 VAL A C 1
ATOM 670 O O . VAL A 1 82 ? 15.718 8.759 -10.454 1.00 63.78 82 VAL A O 1
ATOM 673 N N . ILE A 1 83 ? 17.517 8.689 -9.101 1.00 67.50 83 ILE A N 1
ATOM 674 C CA . ILE A 1 83 ? 16.802 8.698 -7.804 1.00 67.50 83 ILE A CA 1
ATOM 675 C C . ILE A 1 83 ? 15.774 9.839 -7.718 1.00 67.50 83 ILE A C 1
ATOM 677 O O . ILE A 1 83 ? 14.692 9.653 -7.164 1.00 67.50 83 ILE A O 1
ATOM 681 N N . THR A 1 84 ? 16.067 10.996 -8.316 1.00 68.00 84 THR A N 1
ATOM 682 C CA . THR A 1 84 ? 15.154 12.148 -8.392 1.00 68.00 84 THR A CA 1
ATOM 683 C C . THR A 1 84 ? 13.797 11.782 -8.999 1.00 68.00 84 THR A C 1
ATOM 685 O O . THR A 1 84 ? 12.764 12.184 -8.468 1.00 68.00 84 THR A O 1
ATOM 688 N N . HIS A 1 85 ? 13.769 10.949 -10.045 1.00 71.31 85 HIS A N 1
ATOM 689 C CA . HIS A 1 85 ? 12.514 10.483 -10.643 1.00 71.31 85 HIS A CA 1
ATOM 690 C C . HIS A 1 85 ? 11.739 9.551 -9.704 1.00 71.31 85 HIS A C 1
ATOM 692 O O . HIS A 1 85 ? 10.508 9.536 -9.719 1.00 71.31 85 HIS A O 1
ATOM 698 N N . TRP A 1 86 ? 12.426 8.774 -8.861 1.00 78.38 86 TRP A N 1
ATOM 699 C CA . TRP A 1 86 ? 11.754 7.911 -7.886 1.00 78.38 86 TRP A CA 1
ATOM 700 C C . TRP A 1 86 ? 11.117 8.719 -6.767 1.00 78.38 86 TRP A C 1
ATOM 702 O O . TRP A 1 86 ? 10.017 8.372 -6.351 1.00 78.38 86 TRP A O 1
ATOM 712 N N . ILE A 1 87 ? 11.769 9.796 -6.322 1.00 81.75 87 ILE A N 1
ATOM 713 C CA . ILE A 1 87 ? 11.199 10.730 -5.344 1.00 81.75 87 ILE A CA 1
ATOM 714 C C . ILE A 1 87 ? 9.930 11.361 -5.922 1.00 81.75 87 ILE A C 1
ATOM 716 O O . ILE A 1 87 ? 8.872 11.252 -5.313 1.00 81.75 87 ILE A O 1
ATOM 720 N N . GLN A 1 88 ? 9.991 11.900 -7.143 1.00 79.38 88 GLN A N 1
ATOM 721 C CA . GLN A 1 88 ? 8.814 12.461 -7.820 1.00 79.38 88 GLN A CA 1
ATOM 722 C C . GLN A 1 88 ? 7.689 11.428 -7.978 1.00 79.38 88 GLN A C 1
ATOM 724 O O . GLN A 1 88 ? 6.521 11.715 -7.722 1.00 79.38 88 GLN A O 1
ATOM 729 N N . THR A 1 89 ? 8.035 10.192 -8.354 1.00 79.38 89 THR A N 1
ATOM 730 C CA . THR A 1 89 ? 7.055 9.103 -8.471 1.00 79.38 89 THR A CA 1
ATOM 731 C C . THR A 1 89 ? 6.453 8.754 -7.110 1.00 79.38 89 THR A C 1
ATOM 733 O O . THR A 1 89 ? 5.247 8.549 -7.002 1.00 79.38 89 THR A O 1
ATOM 736 N N . GLN A 1 90 ? 7.264 8.698 -6.054 1.00 87.69 90 GLN A N 1
ATOM 737 C CA . GLN A 1 90 ? 6.813 8.432 -4.691 1.00 87.69 90 GLN A CA 1
ATOM 738 C C . GLN A 1 90 ? 5.857 9.517 -4.194 1.00 87.69 90 GLN A C 1
ATOM 740 O O . GLN A 1 90 ? 4.805 9.188 -3.644 1.00 87.69 90 GLN A O 1
ATOM 745 N N . GLU A 1 91 ? 6.198 10.786 -4.412 1.00 84.69 91 GLU A N 1
ATOM 746 C CA . GLU A 1 91 ? 5.363 11.937 -4.073 1.00 84.69 91 GLU A CA 1
ATOM 747 C C . GLU A 1 91 ? 4.036 11.898 -4.831 1.00 84.69 91 GLU A C 1
ATOM 749 O O . GLU A 1 91 ? 2.980 12.056 -4.217 1.00 84.69 91 GLU A O 1
ATOM 754 N N . ALA A 1 92 ? 4.064 11.590 -6.131 1.00 81.69 92 ALA A N 1
ATOM 755 C CA . ALA A 1 92 ? 2.857 11.426 -6.935 1.00 81.69 92 ALA A CA 1
ATOM 756 C C . ALA A 1 92 ? 1.969 10.288 -6.404 1.00 81.69 92 ALA A C 1
ATOM 758 O O . ALA A 1 92 ? 0.774 10.484 -6.190 1.00 81.69 92 ALA A O 1
ATOM 759 N N . VAL A 1 93 ? 2.543 9.114 -6.111 1.00 85.94 93 VAL A N 1
ATOM 760 C CA . VAL A 1 93 ? 1.811 7.979 -5.519 1.00 85.94 93 VAL A CA 1
ATOM 761 C C . VAL A 1 93 ? 1.217 8.365 -4.160 1.00 85.94 93 VAL A C 1
ATOM 763 O O . VAL A 1 93 ? 0.052 8.068 -3.896 1.00 85.94 93 VAL A O 1
ATOM 766 N N . ALA A 1 94 ? 1.986 9.035 -3.297 1.00 87.56 94 ALA A N 1
ATOM 767 C CA . ALA A 1 94 ? 1.529 9.472 -1.979 1.00 87.56 94 ALA A CA 1
ATOM 768 C C . ALA A 1 94 ? 0.383 10.484 -2.082 1.00 87.56 94 ALA A C 1
ATOM 770 O O . ALA A 1 94 ? -0.634 10.328 -1.401 1.00 87.56 94 ALA A O 1
ATOM 771 N N . HIS A 1 95 ? 0.526 11.480 -2.958 1.00 84.06 95 HIS A N 1
ATOM 772 C CA . HIS A 1 95 ? -0.505 12.465 -3.251 1.00 84.06 95 HIS A CA 1
ATOM 773 C C . HIS A 1 95 ? -1.776 11.780 -3.753 1.00 84.06 95 HIS A C 1
ATOM 775 O O . HIS A 1 95 ? -2.844 11.982 -3.183 1.00 84.06 95 HIS A O 1
ATOM 781 N N . TYR A 1 96 ? -1.662 10.890 -4.740 1.00 81.00 96 TYR A N 1
ATOM 782 C CA . TYR A 1 96 ? -2.816 10.184 -5.281 1.00 81.00 96 TYR A CA 1
ATOM 783 C C . TYR A 1 96 ? -3.518 9.328 -4.246 1.00 81.00 96 TYR A C 1
ATOM 785 O O . TYR A 1 96 ? -4.732 9.437 -4.113 1.00 81.00 96 TYR A O 1
ATOM 793 N N . LEU A 1 97 ? -2.784 8.516 -3.483 1.00 85.38 97 LEU A N 1
ATOM 794 C CA . LEU A 1 97 ? -3.378 7.708 -2.423 1.00 85.38 97 LEU A CA 1
ATOM 795 C C . LEU A 1 97 ? -4.081 8.586 -1.386 1.00 85.38 97 LEU A C 1
ATOM 797 O O . LEU A 1 97 ? -5.163 8.212 -0.949 1.00 85.38 97 LEU A O 1
ATOM 801 N N . LYS A 1 98 ? -3.517 9.752 -1.044 1.00 83.62 98 LYS A N 1
ATOM 802 C CA . LYS A 1 98 ? -4.128 10.721 -0.129 1.00 83.62 98 LYS A CA 1
ATOM 803 C C . LYS A 1 98 ? -5.420 11.322 -0.696 1.00 83.62 98 LYS A C 1
ATOM 805 O O . LYS A 1 98 ? -6.460 11.202 -0.048 1.00 83.62 98 LYS A O 1
ATOM 810 N N . THR A 1 99 ? -5.390 11.904 -1.896 1.00 76.88 99 THR A N 1
ATOM 811 C CA . THR A 1 99 ? -6.564 12.521 -2.545 1.00 76.88 99 THR A CA 1
ATOM 812 C C . THR A 1 99 ? -7.686 11.517 -2.719 1.00 76.88 99 THR A C 1
ATOM 814 O O . THR A 1 99 ? -8.826 11.794 -2.343 1.00 76.88 99 THR A O 1
ATOM 817 N N . LEU A 1 100 ? -7.331 10.328 -3.213 1.00 74.88 100 LEU A N 1
ATOM 818 C CA . LEU A 1 100 ? -8.187 9.160 -3.287 1.00 74.88 100 LEU A CA 1
ATOM 819 C C . LEU A 1 100 ? -8.841 8.998 -1.909 1.00 74.88 100 LEU A C 1
ATOM 821 O O . LEU A 1 100 ? -10.057 9.146 -1.766 1.00 74.88 100 LEU A O 1
ATOM 825 N N . THR A 1 101 ? -8.040 8.817 -0.860 1.00 71.62 101 THR A N 1
ATOM 826 C CA . THR A 1 101 ? -8.563 8.516 0.472 1.00 71.62 101 THR A CA 1
ATOM 827 C C . THR A 1 101 ? -9.417 9.596 1.147 1.00 71.62 101 THR A C 1
ATOM 829 O O . THR A 1 101 ? -10.215 9.281 2.032 1.00 71.62 101 THR A O 1
ATOM 832 N N . GLU A 1 102 ? -9.251 10.857 0.762 1.00 73.50 102 GLU A N 1
ATOM 833 C CA . GLU A 1 102 ? -9.973 11.998 1.334 1.00 73.50 102 GLU A CA 1
ATOM 834 C C . GLU A 1 102 ? -11.261 12.306 0.571 1.00 73.50 102 GLU A C 1
ATOM 836 O O . GLU A 1 102 ? -12.286 12.603 1.179 1.00 73.50 102 GLU A O 1
ATOM 841 N N . THR A 1 103 ? -11.224 12.210 -0.757 1.00 71.00 103 THR A N 1
ATOM 842 C CA . THR A 1 103 ? -12.315 12.677 -1.627 1.00 71.00 103 THR A CA 1
ATOM 843 C C . THR A 1 103 ? -13.163 11.541 -2.189 1.00 71.00 103 THR A C 1
ATOM 845 O O . THR A 1 103 ? -14.239 11.778 -2.737 1.00 71.00 103 THR A O 1
ATOM 848 N N . GLY A 1 104 ? -12.683 10.297 -2.104 1.00 64.06 104 GLY A N 1
ATOM 849 C CA . GLY A 1 104 ? -13.267 9.200 -2.869 1.00 64.06 104 GLY A CA 1
ATOM 850 C C . GLY A 1 104 ? -13.061 9.365 -4.380 1.00 64.06 104 GLY A C 1
ATOM 851 O O . GLY A 1 104 ? -13.735 8.700 -5.162 1.00 64.06 104 GLY A O 1
ATOM 852 N N . GLN A 1 105 ? -12.176 10.266 -4.814 1.00 63.31 105 GLN A N 1
ATOM 853 C CA . GLN A 1 105 ? -11.916 10.564 -6.217 1.00 63.31 105 GLN A CA 1
ATOM 854 C C . GLN A 1 105 ? -10.412 10.614 -6.502 1.00 63.31 105 GLN A C 1
ATOM 856 O O . GLN A 1 105 ? -9.605 10.950 -5.640 1.00 63.31 105 GLN A O 1
ATOM 861 N N . PHE A 1 106 ? -10.027 10.266 -7.724 1.00 62.28 106 PHE A N 1
ATOM 862 C CA . PHE A 1 106 ? -8.653 10.364 -8.212 1.00 62.28 106 PHE A CA 1
ATOM 863 C C . PHE A 1 106 ? -8.644 11.169 -9.500 1.00 62.28 106 PHE A C 1
ATOM 865 O O . PHE A 1 106 ? -9.461 10.918 -10.391 1.00 62.28 106 PHE A O 1
ATOM 872 N N . TYR A 1 107 ? -7.676 12.075 -9.579 1.00 58.09 107 TYR A N 1
ATOM 873 C CA . TYR A 1 107 ? -7.313 12.836 -10.763 1.00 58.09 107 TYR A CA 1
ATOM 874 C C . TYR A 1 107 ? -5.788 12.782 -10.876 1.00 58.09 107 TYR A C 1
ATOM 876 O O . TYR A 1 107 ? -5.090 13.040 -9.894 1.00 58.09 107 TYR A O 1
ATOM 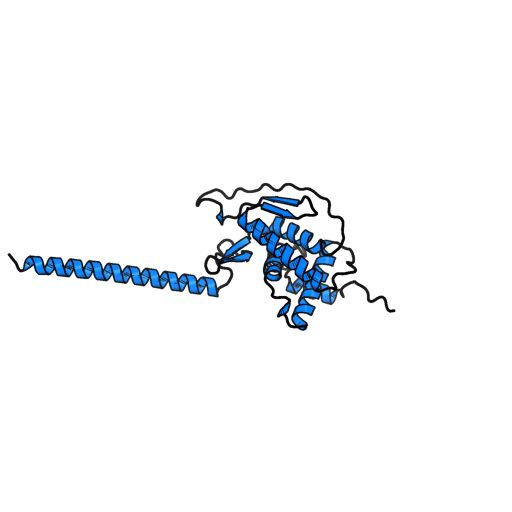884 N N . SER A 1 108 ? -5.267 12.421 -12.045 1.00 50.47 108 SER A N 1
ATOM 885 C CA . SER A 1 108 ? -3.825 12.339 -12.294 1.00 50.47 108 SER A CA 1
ATOM 886 C C . SER A 1 108 ? -3.506 13.023 -13.609 1.00 50.47 108 SER A C 1
ATOM 888 O O . SER A 1 108 ? -3.615 12.406 -14.656 1.00 50.47 108 SER A O 1
ATOM 890 N N . GLU A 1 109 ? -3.112 14.293 -13.564 1.00 46.44 109 GLU A N 1
ATOM 891 C CA . GLU A 1 109 ? -2.538 14.963 -14.735 1.00 46.44 109 GLU A CA 1
ATOM 892 C C . GLU A 1 109 ? -1.098 14.477 -14.984 1.00 46.44 109 GLU A C 1
ATOM 894 O O . GLU A 1 109 ? -0.402 14.153 -14.014 1.00 46.44 109 GLU A O 1
ATOM 899 N N . PRO A 1 110 ? -0.630 14.392 -16.249 1.00 44.19 110 PRO A N 1
ATOM 900 C CA . PRO A 1 110 ? -1.222 14.908 -17.497 1.00 44.19 110 PRO A CA 1
ATOM 901 C C . PRO A 1 110 ? -2.292 14.008 -18.156 1.00 44.19 110 PRO A C 1
ATOM 903 O O . PRO A 1 110 ? -2.591 14.171 -19.335 1.00 44.19 110 PRO A O 1
ATOM 906 N N . PHE A 1 111 ? -2.875 13.045 -17.439 1.00 52.53 111 PHE A N 1
ATOM 907 C CA . PHE A 1 111 ? -3.870 12.107 -17.968 1.00 52.53 111 PHE A CA 1
ATOM 908 C C . PHE A 1 111 ? -5.296 12.502 -17.541 1.00 52.53 111 PHE A C 1
ATOM 910 O O . PHE A 1 111 ? -5.538 12.971 -16.433 1.00 52.53 111 PHE A O 1
ATOM 917 N N . GLN A 1 112 ? -6.300 12.240 -18.376 1.00 42.47 112 GLN A N 1
ATOM 918 C CA . GLN A 1 112 ? -7.707 12.347 -17.963 1.00 42.47 112 GLN A CA 1
ATOM 919 C C . GLN A 1 112 ? -8.192 11.030 -17.341 1.00 42.47 112 GLN A C 1
ATOM 921 O O . GLN A 1 112 ? -9.163 10.422 -17.783 1.00 42.47 112 GLN A O 1
ATOM 926 N N . LEU A 1 113 ? -7.500 10.563 -16.300 1.00 42.22 113 LEU A N 1
ATOM 927 C CA . LEU A 1 113 ? -7.933 9.403 -15.522 1.00 42.22 113 LEU A CA 1
ATOM 928 C C . LEU A 1 113 ? -8.762 9.881 -14.330 1.00 42.22 113 LEU A C 1
ATOM 930 O O . LEU A 1 113 ? -8.224 10.344 -13.325 1.00 42.22 113 LEU A O 1
ATOM 934 N N . LYS A 1 114 ? -10.089 9.782 -14.461 1.00 40.88 114 LYS A N 1
ATOM 935 C CA . LYS A 1 114 ? -11.050 10.093 -13.398 1.00 40.88 114 LYS A CA 1
ATOM 936 C C . LYS A 1 114 ? -11.511 8.799 -12.736 1.00 40.88 114 LYS A C 1
ATOM 938 O O . LYS A 1 114 ? -12.260 8.037 -13.342 1.00 40.88 114 LYS A O 1
ATOM 943 N N . PHE A 1 115 ? -11.134 8.573 -11.476 1.00 47.31 115 PHE A N 1
ATOM 944 C CA . PHE A 1 115 ? -11.749 7.507 -10.673 1.00 47.31 115 PHE A CA 1
ATOM 945 C C . PHE A 1 115 ? -12.658 8.095 -9.616 1.00 47.31 115 PHE A C 1
ATOM 947 O O . PHE A 1 115 ? -12.377 9.140 -9.036 1.00 47.31 115 PHE A O 1
ATOM 954 N N . SER A 1 116 ? -13.724 7.365 -9.326 1.00 38.56 116 SER A N 1
ATOM 955 C CA . SER A 1 116 ? -14.539 7.541 -8.139 1.00 38.56 116 SER A CA 1
ATOM 956 C C . SER A 1 116 ? -14.614 6.192 -7.440 1.00 38.56 116 SER A C 1
ATOM 958 O O . SER A 1 116 ? -14.869 5.167 -8.068 1.00 38.56 116 SER A O 1
ATOM 960 N N . PHE A 1 117 ? -14.349 6.174 -6.145 1.00 48.00 117 PHE A N 1
ATOM 961 C CA . PHE A 1 117 ? -14.432 4.990 -5.317 1.00 48.00 117 PHE A CA 1
ATOM 962 C C . PHE A 1 117 ? -14.945 5.411 -3.940 1.00 48.00 117 PHE A C 1
ATOM 964 O O . PHE A 1 117 ? -14.507 6.393 -3.342 1.00 48.00 117 PHE A O 1
ATOM 971 N N . THR A 1 118 ? -15.917 4.675 -3.419 1.00 39.00 118 THR A N 1
ATOM 972 C CA . THR A 1 118 ? -16.454 4.959 -2.093 1.00 39.00 118 THR A CA 1
ATOM 973 C C . THR A 1 118 ? -15.630 4.214 -1.055 1.00 39.00 118 THR A C 1
ATOM 975 O O . THR A 1 118 ? -15.679 2.985 -0.962 1.00 39.00 118 THR A O 1
ATOM 978 N N . ILE A 1 119 ? -14.874 4.946 -0.240 1.00 50.47 119 ILE A N 1
ATOM 979 C CA . ILE A 1 119 ? -14.208 4.346 0.918 1.00 50.47 119 ILE A CA 1
ATOM 980 C C . ILE A 1 119 ? -15.271 4.043 1.961 1.00 50.47 119 ILE A C 1
ATOM 982 O O . ILE A 1 119 ? -16.033 4.943 2.316 1.00 50.47 119 ILE A O 1
ATOM 986 N N . PRO A 1 120 ? -15.287 2.837 2.549 1.00 47.72 120 PRO A N 1
ATOM 987 C CA . PRO A 1 120 ? -16.284 2.472 3.551 1.00 47.72 120 PRO A CA 1
ATOM 988 C C . PRO A 1 120 ? -16.361 3.388 4.777 1.00 47.72 120 PRO A C 1
ATOM 990 O O . PRO A 1 120 ? -17.324 3.303 5.522 1.00 47.72 120 PRO A O 1
ATOM 993 N N . GLN A 1 121 ? -15.364 4.245 5.009 1.00 49.91 121 GLN A N 1
ATOM 994 C CA . GLN A 1 121 ? -15.382 5.227 6.095 1.00 49.91 121 GLN A CA 1
ATOM 995 C C . GLN A 1 121 ? -16.323 6.413 5.849 1.00 49.91 121 GLN A C 1
ATOM 997 O O . GLN A 1 121 ? -16.688 7.087 6.803 1.00 49.91 121 GLN A O 1
ATOM 1002 N N . PHE A 1 122 ? -16.700 6.658 4.592 1.00 46.53 122 PHE A N 1
ATOM 1003 C CA . PHE A 1 122 ? -17.652 7.698 4.199 1.00 46.53 122 PHE A CA 1
ATOM 1004 C C . PHE A 1 122 ? -19.072 7.148 4.009 1.00 46.53 122 PHE A C 1
ATOM 1006 O O . PHE A 1 122 ? -19.974 7.888 3.629 1.00 46.53 122 PHE A O 1
ATOM 1013 N N . LEU A 1 123 ? -19.281 5.852 4.264 1.00 49.91 123 LEU A N 1
ATOM 1014 C CA . LEU A 1 123 ? -20.603 5.240 4.249 1.00 49.91 123 LEU A CA 1
ATOM 1015 C C . LEU A 1 123 ? -21.199 5.291 5.666 1.00 49.91 123 LEU A C 1
ATOM 1017 O O . LEU A 1 123 ? -20.533 4.848 6.606 1.00 49.91 123 LEU A O 1
ATOM 1021 N N . PRO A 1 124 ? -22.435 5.795 5.843 1.00 48.66 124 PRO A N 1
ATOM 1022 C CA . PRO A 1 124 ? -23.127 5.698 7.123 1.00 48.66 124 PRO A CA 1
ATOM 1023 C C . PRO A 1 124 ? -23.249 4.229 7.560 1.00 48.66 124 PRO A C 1
ATOM 1025 O O . PRO A 1 124 ? -23.384 3.330 6.723 1.00 48.66 124 PRO A O 1
ATOM 1028 N N . GLU A 1 125 ? -23.175 3.965 8.870 1.00 47.22 125 GLU A N 1
ATOM 1029 C CA . GLU A 1 125 ? -23.317 2.606 9.410 1.00 47.22 125 GLU A CA 1
ATOM 1030 C C . GLU A 1 125 ? -24.647 1.991 8.941 1.00 47.22 125 GLU A C 1
ATOM 1032 O O . GLU A 1 125 ? -25.718 2.516 9.221 1.00 47.22 125 GLU A O 1
ATOM 1037 N N . GLY A 1 126 ? -24.572 0.885 8.191 1.00 49.62 126 GLY A N 1
ATOM 1038 C CA . GLY A 1 126 ? -25.743 0.201 7.627 1.00 49.62 126 GLY A CA 1
ATOM 1039 C C . GLY A 1 126 ? -26.032 0.500 6.152 1.00 49.62 126 GLY A C 1
ATOM 1040 O O . GLY A 1 126 ? -26.872 -0.179 5.565 1.00 49.62 126 GLY A O 1
ATOM 1041 N N . ALA A 1 127 ? -25.317 1.435 5.515 1.00 49.66 127 ALA A N 1
ATOM 1042 C CA . ALA A 1 127 ? -25.435 1.641 4.075 1.00 49.66 127 ALA A CA 1
ATOM 1043 C C . ALA A 1 127 ? -24.943 0.401 3.309 1.00 49.66 127 ALA A C 1
ATOM 1045 O O . ALA A 1 127 ? -23.845 -0.114 3.558 1.00 49.66 127 ALA A O 1
ATOM 1046 N N . ALA A 1 128 ? -25.757 -0.082 2.365 1.00 48.25 128 ALA A N 1
ATOM 1047 C CA . ALA A 1 128 ? -25.345 -1.123 1.435 1.00 48.25 128 ALA A CA 1
ATOM 1048 C C . ALA A 1 128 ? -24.043 -0.683 0.747 1.00 48.25 128 ALA A C 1
ATOM 1050 O O . ALA A 1 128 ? -23.939 0.455 0.291 1.00 48.25 128 ALA A O 1
ATOM 1051 N N . GLN A 1 129 ? -23.039 -1.569 0.687 1.00 48.47 129 GLN A N 1
ATOM 1052 C CA . GLN A 1 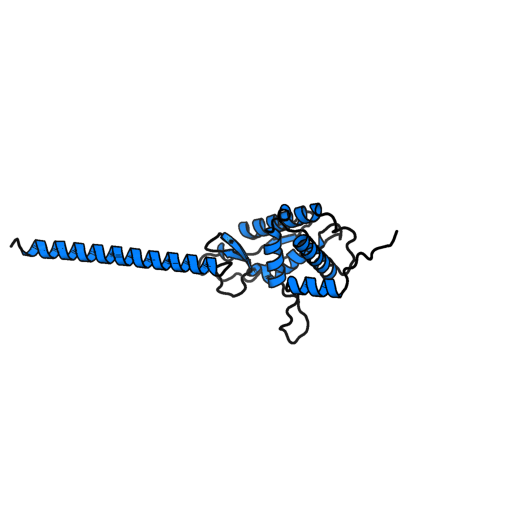129 ? -21.854 -1.338 -0.139 1.00 48.47 129 GLN A CA 1
ATOM 1053 C C . GLN A 1 129 ? -22.349 -1.092 -1.564 1.00 48.47 129 GLN A C 1
ATOM 1055 O O . GLN A 1 129 ? -22.776 -2.042 -2.220 1.00 48.47 129 GLN A O 1
ATOM 1060 N N . LEU A 1 130 ? -22.335 0.163 -2.016 1.00 45.75 130 LEU A N 1
ATOM 1061 C CA . LEU A 1 130 ? -22.607 0.496 -3.406 1.00 45.75 130 LEU A CA 1
ATOM 1062 C C . LEU A 1 130 ? -21.550 -0.229 -4.237 1.00 45.75 130 LEU A C 1
ATOM 1064 O O . LEU A 1 130 ? -20.383 0.161 -4.286 1.00 45.75 130 LEU A O 1
ATOM 1068 N N . LYS A 1 131 ? -21.957 -1.364 -4.809 1.00 46.12 131 LYS A N 1
ATOM 1069 C CA . LYS A 1 131 ? -21.207 -2.034 -5.856 1.00 46.12 131 LYS A CA 1
ATOM 1070 C C . LYS A 1 131 ? -21.241 -1.100 -7.061 1.00 46.12 131 LYS A C 1
ATOM 1072 O O . LYS A 1 131 ? -22.282 -0.945 -7.683 1.00 46.12 131 LYS A O 1
ATOM 1077 N N . GLU A 1 132 ? -20.073 -0.525 -7.325 1.00 46.28 132 GLU A N 1
ATOM 1078 C CA . GLU A 1 132 ? -19.625 0.060 -8.592 1.00 46.28 132 GLU A CA 1
ATOM 1079 C C . GLU A 1 132 ? -20.201 1.414 -9.025 1.00 46.28 132 GLU A C 1
ATOM 1081 O O . GLU A 1 132 ? -21.407 1.639 -9.070 1.00 46.28 132 GLU A O 1
ATOM 1086 N N . ARG A 1 133 ? -19.286 2.273 -9.501 1.00 40.22 133 ARG A N 1
ATOM 1087 C CA . ARG A 1 133 ? -19.300 2.762 -10.891 1.00 40.22 133 ARG A CA 1
ATOM 1088 C C . ARG A 1 133 ? -17.906 3.263 -11.300 1.00 40.22 133 ARG A C 1
ATOM 1090 O O . ARG A 1 133 ? -17.399 4.225 -10.735 1.00 40.22 133 ARG A O 1
ATOM 1097 N N . ILE A 1 134 ? -17.300 2.574 -12.269 1.00 39.94 134 ILE A N 1
ATOM 1098 C CA . ILE A 1 134 ? -15.991 2.859 -12.885 1.00 39.94 134 ILE A CA 1
ATOM 1099 C C . ILE A 1 134 ? -16.259 3.350 -14.316 1.00 39.94 134 ILE A C 1
ATOM 1101 O O . ILE A 1 134 ? -17.017 2.697 -15.030 1.00 39.94 134 ILE A O 1
ATOM 1105 N N . TYR A 1 135 ? -15.637 4.453 -14.743 1.00 36.69 135 TYR A N 1
ATOM 1106 C CA . TYR A 1 135 ? -15.648 4.923 -16.138 1.00 36.69 135 TYR A CA 1
ATOM 1107 C C . TYR A 1 135 ? -14.210 5.185 -16.617 1.00 36.69 135 TYR A C 1
ATOM 1109 O O . TYR A 1 135 ? -13.390 5.665 -15.836 1.00 36.69 135 TYR A O 1
ATOM 1117 N N . PHE A 1 136 ? -13.916 4.830 -17.876 1.00 38.53 136 PHE A N 1
ATOM 1118 C CA . PHE A 1 136 ? -12.581 4.853 -18.496 1.00 38.53 136 PHE A CA 1
ATOM 1119 C C . PHE A 1 136 ? -12.401 6.034 -19.456 1.00 38.53 136 PHE A C 1
ATOM 1121 O O . PHE A 1 136 ? -13.321 6.369 -20.199 1.00 38.53 136 PHE A O 1
ATOM 1128 N N . GLY A 1 137 ? -11.181 6.571 -19.495 1.00 33.72 137 GLY A N 1
ATOM 1129 C CA . GLY A 1 137 ? -10.613 7.297 -20.628 1.00 33.72 137 GLY A CA 1
ATOM 1130 C C . GLY A 1 137 ? -9.182 6.797 -20.834 1.00 33.72 137 GLY A C 1
ATOM 1131 O O . GLY A 1 137 ? -8.356 6.926 -19.931 1.00 33.72 137 GLY A O 1
ATOM 1132 N N . GLU A 1 138 ? -8.913 6.148 -21.968 1.00 41.31 138 GLU A N 1
ATOM 1133 C CA . GLU A 1 138 ? -7.593 5.624 -22.334 1.00 41.31 138 GLU A CA 1
ATOM 1134 C C . GLU A 1 138 ? -6.886 6.593 -23.283 1.00 41.31 138 GLU A C 1
ATOM 1136 O O . GLU A 1 138 ? -7.280 6.729 -24.436 1.00 41.31 138 GLU A O 1
ATOM 1141 N N . PHE A 1 139 ? -5.814 7.224 -22.802 1.00 39.66 139 PHE A N 1
ATOM 1142 C CA . PHE A 1 139 ? -4.605 7.468 -23.591 1.00 39.66 139 PHE A CA 1
ATOM 1143 C C . PHE A 1 139 ? -3.435 7.743 -22.635 1.00 39.66 139 PHE A C 1
ATOM 1145 O O . PHE A 1 139 ? -3.497 8.662 -21.817 1.00 39.66 139 PHE A O 1
ATOM 1152 N N . VAL A 1 140 ? -2.377 6.932 -22.709 1.00 44.44 140 VAL A N 1
ATOM 1153 C CA . VAL A 1 140 ? -1.116 7.155 -21.988 1.00 44.44 140 VAL A CA 1
ATOM 1154 C C . VAL A 1 140 ? 0.008 7.078 -23.010 1.00 44.44 140 VAL A C 1
ATOM 1156 O O . VAL A 1 140 ? 0.326 6.000 -23.504 1.00 44.44 140 VAL A O 1
ATOM 1159 N N . GLU A 1 141 ? 0.608 8.223 -23.326 1.00 38.47 141 GLU A N 1
ATOM 1160 C CA . GLU A 1 141 ? 1.825 8.261 -24.132 1.00 38.47 141 GLU A CA 1
ATOM 1161 C C . GLU A 1 141 ? 3.020 7.787 -23.272 1.00 38.47 141 GLU A C 1
ATOM 1163 O O . GLU A 1 141 ? 3.171 8.228 -22.120 1.00 38.47 141 GLU A O 1
ATOM 1168 N N . PRO A 1 142 ? 3.838 6.842 -23.765 1.00 40.56 142 PRO A N 1
ATOM 1169 C CA . PRO A 1 142 ? 4.666 5.994 -22.916 1.00 40.56 142 PRO A CA 1
ATOM 1170 C C . PRO A 1 142 ? 6.039 6.613 -22.630 1.00 40.56 142 PRO A C 1
ATOM 1172 O O . PRO A 1 142 ? 7.030 6.128 -23.153 1.00 40.56 142 PRO A O 1
ATOM 1175 N N . PHE A 1 143 ? 6.149 7.646 -21.788 1.00 43.50 143 PHE A N 1
ATOM 1176 C CA . PHE A 1 143 ? 7.474 8.188 -21.424 1.00 43.50 143 PHE A CA 1
ATOM 1177 C C . PHE A 1 143 ? 7.595 8.620 -19.949 1.00 43.50 143 PHE A C 1
ATOM 1179 O O . PHE A 1 143 ? 6.666 9.189 -19.378 1.00 43.50 143 PHE A O 1
ATOM 1186 N N . ASP A 1 144 ? 8.753 8.309 -19.351 1.00 49.19 144 ASP A N 1
ATOM 1187 C CA . ASP A 1 144 ? 9.290 8.772 -18.055 1.00 49.19 144 ASP A CA 1
ATOM 1188 C C . ASP A 1 144 ? 8.541 8.365 -16.772 1.00 49.19 144 ASP A C 1
ATOM 1190 O O . ASP A 1 144 ? 7.862 9.154 -16.124 1.00 49.19 144 ASP A O 1
ATOM 1194 N N . GLY A 1 145 ? 8.666 7.099 -16.352 1.00 50.59 145 GLY A N 1
ATOM 1195 C CA . GLY A 1 145 ? 8.192 6.648 -15.026 1.00 50.59 145 GLY A CA 1
ATOM 1196 C C . GLY A 1 145 ? 6.680 6.395 -14.906 1.00 50.59 145 GLY A C 1
ATOM 1197 O O . GLY A 1 145 ? 6.223 5.800 -13.929 1.00 50.59 145 GLY A O 1
ATOM 1198 N N . LYS A 1 146 ? 5.904 6.731 -15.941 1.00 57.22 146 LYS A N 1
ATOM 1199 C CA . LYS A 1 146 ? 4.433 6.611 -15.984 1.00 57.22 146 LYS A CA 1
ATOM 1200 C C . LYS A 1 146 ? 3.897 5.174 -15.967 1.00 57.22 146 LYS A C 1
ATOM 1202 O O . LYS A 1 146 ? 2.757 4.958 -15.560 1.00 57.22 146 LYS A O 1
ATOM 1207 N N . GLY A 1 147 ? 4.716 4.176 -16.315 1.00 67.25 147 GLY A N 1
ATOM 1208 C CA . GLY A 1 147 ? 4.341 2.757 -16.217 1.00 67.25 147 GLY A CA 1
ATOM 1209 C C . GLY A 1 147 ? 3.988 2.317 -14.791 1.00 67.25 147 GLY A C 1
ATOM 1210 O O . GLY A 1 147 ? 3.057 1.538 -14.590 1.00 67.25 147 GLY A O 1
ATOM 1211 N N . LEU A 1 148 ? 4.657 2.885 -13.780 1.00 76.62 148 LEU A N 1
ATOM 1212 C CA . LEU A 1 148 ? 4.307 2.629 -12.381 1.00 76.62 148 LEU A CA 1
ATOM 1213 C C . LEU A 1 148 ? 2.942 3.221 -12.016 1.00 76.62 148 LEU A C 1
ATOM 1215 O O . LEU A 1 148 ? 2.172 2.583 -11.305 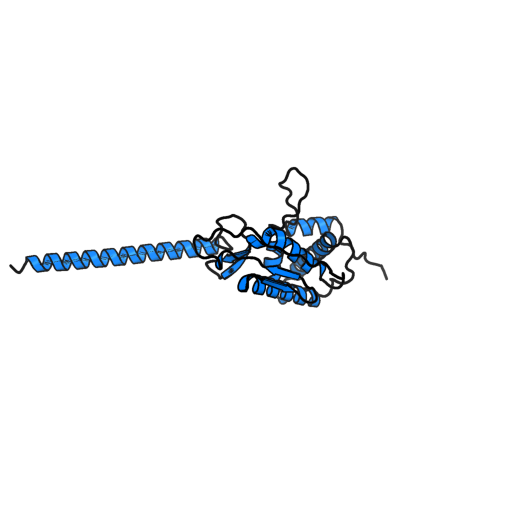1.00 76.62 148 LEU A O 1
ATOM 1219 N N . LEU A 1 149 ? 2.612 4.411 -12.521 1.00 76.25 149 LEU A N 1
ATOM 1220 C CA . LEU A 1 149 ? 1.311 5.039 -12.271 1.00 76.25 149 LEU A CA 1
ATOM 1221 C C . LEU A 1 149 ? 0.167 4.281 -12.960 1.00 76.25 149 LEU A C 1
ATOM 1223 O O . LEU A 1 149 ? -0.922 4.151 -12.395 1.00 76.25 149 LEU A O 1
ATOM 1227 N N . TYR A 1 150 ? 0.425 3.710 -14.136 1.00 75.94 150 TYR A N 1
ATOM 1228 C CA . TYR A 1 150 ? -0.506 2.796 -14.793 1.00 75.94 150 TYR A CA 1
ATOM 1229 C C . TYR A 1 150 ? -0.735 1.513 -13.971 1.00 75.94 150 TYR A C 1
ATOM 1231 O O . TYR A 1 150 ? -1.876 1.111 -13.736 1.00 75.94 150 TYR A O 1
ATOM 1239 N N . LEU A 1 151 ? 0.324 0.902 -13.436 1.00 82.25 151 LEU A N 1
ATOM 1240 C CA . LEU A 1 151 ? 0.188 -0.259 -12.548 1.00 82.25 151 LEU A CA 1
ATOM 1241 C C . LEU A 1 151 ? -0.530 0.074 -11.237 1.00 82.25 151 LEU A C 1
ATOM 1243 O O . LEU A 1 151 ? -1.333 -0.733 -10.765 1.00 82.25 151 LEU A O 1
ATOM 1247 N N . LEU A 1 152 ? -0.299 1.263 -10.672 1.00 85.19 152 LEU A N 1
ATOM 1248 C CA . LEU A 1 152 ? -1.064 1.765 -9.530 1.00 85.19 152 LEU A CA 1
ATOM 1249 C C . LEU A 1 152 ? -2.550 1.861 -9.884 1.00 85.19 152 LEU A C 1
ATOM 1251 O O . LEU A 1 152 ? -3.391 1.390 -9.124 1.00 85.19 152 LEU A O 1
ATOM 1255 N N . THR A 1 153 ? -2.870 2.415 -11.051 1.00 78.50 153 THR A N 1
ATOM 1256 C CA . THR A 1 153 ? -4.235 2.494 -11.583 1.00 78.50 153 THR A CA 1
ATOM 1257 C C . THR A 1 153 ? -4.897 1.114 -11.662 1.00 78.50 153 THR A C 1
ATOM 1259 O O . THR A 1 153 ? -6.012 0.936 -11.164 1.00 78.50 153 THR A O 1
ATOM 1262 N N . LEU A 1 154 ? -4.215 0.107 -12.217 1.00 82.38 154 LEU A N 1
ATOM 1263 C CA . LEU A 1 154 ? -4.734 -1.264 -12.266 1.00 82.38 154 LEU A CA 1
ATOM 1264 C C . LEU A 1 154 ? -4.927 -1.852 -10.859 1.00 82.38 154 LEU A C 1
ATOM 1266 O O . LEU A 1 154 ? -5.962 -2.453 -10.565 1.00 82.38 154 LEU A O 1
ATOM 1270 N N . ALA A 1 155 ? -3.967 -1.636 -9.960 1.00 88.62 155 ALA A N 1
ATOM 1271 C CA . ALA A 1 155 ? -4.056 -2.092 -8.577 1.00 88.62 155 ALA A CA 1
ATOM 1272 C C . ALA A 1 155 ? -5.242 -1.452 -7.833 1.00 88.62 155 ALA A C 1
ATOM 1274 O O . ALA A 1 155 ? -5.974 -2.136 -7.116 1.00 88.62 155 ALA A O 1
ATOM 1275 N N . LEU A 1 156 ? -5.487 -0.159 -8.053 1.00 84.31 156 LEU A N 1
ATOM 1276 C CA . LEU A 1 156 ? -6.631 0.568 -7.508 1.00 84.31 156 LEU A CA 1
ATOM 1277 C C . LEU A 1 156 ? -7.958 0.074 -8.084 1.00 84.31 156 LEU A C 1
ATOM 1279 O O . LEU A 1 156 ? -8.902 -0.139 -7.324 1.00 84.31 156 LEU A O 1
ATOM 1283 N N . ARG A 1 157 ? -8.023 -0.183 -9.394 1.00 79.62 157 ARG A N 1
ATOM 1284 C CA . ARG A 1 157 ? -9.212 -0.742 -10.054 1.00 79.62 157 ARG A CA 1
ATOM 1285 C C . ARG A 1 157 ? -9.628 -2.081 -9.444 1.00 79.62 157 ARG A C 1
ATOM 1287 O O . ARG A 1 157 ? -10.814 -2.309 -9.226 1.00 79.62 157 ARG A O 1
ATOM 1294 N N . HIS A 1 158 ? -8.668 -2.965 -9.182 1.00 84.75 158 HIS A N 1
ATOM 1295 C CA . HIS A 1 158 ? -8.954 -4.340 -8.764 1.00 84.75 158 HIS A CA 1
ATOM 1296 C C . HIS A 1 158 ? -8.935 -4.567 -7.246 1.00 84.75 158 HIS A C 1
ATOM 1298 O O . HIS A 1 158 ? -9.523 -5.542 -6.779 1.00 84.75 158 HIS A O 1
ATOM 1304 N N . ALA A 1 159 ? -8.265 -3.708 -6.472 1.00 89.38 159 ALA A N 1
ATOM 1305 C CA . ALA A 1 159 ? -8.096 -3.882 -5.027 1.00 89.38 159 ALA A CA 1
ATOM 1306 C C . ALA A 1 159 ? -8.292 -2.595 -4.202 1.00 89.38 159 ALA A C 1
ATOM 1308 O O . ALA A 1 159 ? -8.081 -2.611 -2.985 1.00 89.38 159 ALA A O 1
ATOM 1309 N N . GLY A 1 160 ? -8.705 -1.480 -4.816 1.00 83.88 160 GLY A N 1
ATOM 1310 C CA . GLY A 1 160 ? -8.920 -0.201 -4.128 1.00 83.88 160 GLY A CA 1
ATOM 1311 C C . GLY A 1 160 ? -9.984 -0.267 -3.028 1.00 83.88 160 GLY A C 1
ATOM 1312 O O . GLY A 1 160 ? -9.850 0.387 -1.991 1.00 83.88 160 GLY A O 1
ATOM 1313 N N . ASP A 1 161 ? -10.978 -1.154 -3.166 1.00 82.44 161 ASP A N 1
ATOM 1314 C CA . ASP A 1 161 ? -11.988 -1.451 -2.139 1.00 82.44 161 ASP A CA 1
ATOM 1315 C C . ASP A 1 161 ? -11.381 -1.981 -0.828 1.00 82.44 161 ASP A C 1
ATOM 1317 O O . ASP A 1 161 ? -12.070 -2.031 0.197 1.00 82.44 161 ASP A O 1
ATOM 1321 N N . ARG A 1 162 ? -10.099 -2.368 -0.825 1.00 88.75 162 ARG A N 1
ATOM 1322 C CA . ARG A 1 162 ? -9.352 -2.847 0.345 1.00 88.75 162 ARG A CA 1
ATOM 1323 C C . ARG A 1 162 ? -8.567 -1.761 1.073 1.00 88.75 162 ARG A C 1
ATOM 1325 O O . ARG A 1 162 ? -8.043 -2.060 2.145 1.00 88.75 162 ARG A O 1
ATOM 1332 N N . LEU A 1 163 ? -8.496 -0.530 0.570 1.00 89.75 163 LEU A N 1
ATOM 1333 C CA . LEU A 1 163 ? -7.793 0.560 1.255 1.00 89.75 163 LEU A CA 1
ATOM 1334 C C . LEU A 1 163 ? -8.522 0.982 2.533 1.00 89.75 163 LEU A C 1
ATOM 1336 O O . LEU A 1 163 ? -9.729 1.233 2.534 1.00 89.75 163 LEU A O 1
ATOM 1340 N N . ARG A 1 164 ? -7.801 1.039 3.654 1.00 87.44 164 ARG A N 1
ATOM 1341 C CA . ARG A 1 164 ? -8.340 1.418 4.967 1.00 87.44 164 ARG A CA 1
ATOM 1342 C C . ARG A 1 164 ? -7.332 2.258 5.732 1.00 87.44 164 ARG A C 1
ATOM 1344 O O . ARG A 1 164 ? -6.131 2.035 5.625 1.00 87.44 164 ARG A O 1
ATOM 1351 N N . TYR A 1 165 ? -7.824 3.124 6.609 1.00 88.88 165 TYR A N 1
ATOM 1352 C CA . TYR A 1 165 ? -7.002 3.710 7.659 1.00 88.88 165 TYR A CA 1
ATOM 1353 C C . TYR A 1 165 ? -7.016 2.858 8.920 1.00 88.88 165 TYR A C 1
ATOM 1355 O O . TYR A 1 165 ? -8.049 2.336 9.350 1.00 88.88 165 TYR A O 1
ATOM 1363 N N . CYS A 1 166 ? -5.846 2.711 9.532 1.00 90.12 166 CYS A N 1
ATOM 1364 C CA . CYS A 1 166 ? -5.721 2.054 10.819 1.00 90.12 166 CYS A CA 1
ATOM 1365 C C . CYS A 1 166 ? -6.476 2.853 11.888 1.00 90.12 166 CYS A C 1
ATOM 1367 O O . CYS A 1 166 ? -6.140 4.003 12.153 1.00 90.12 166 CYS A O 1
ATOM 1369 N N . LYS A 1 167 ? -7.423 2.213 12.585 1.00 88.75 167 LYS A N 1
ATOM 1370 C CA . LYS A 1 167 ? -8.182 2.828 13.696 1.00 88.75 167 LYS A CA 1
ATOM 1371 C C . LYS A 1 167 ? -7.309 3.281 14.881 1.00 88.75 167 LYS A C 1
ATOM 1373 O O . LYS A 1 167 ? -7.819 3.944 15.776 1.00 88.75 167 LYS A O 1
ATOM 1378 N N . HIS A 1 168 ? -6.036 2.879 14.931 1.00 91.31 168 HIS A N 1
ATOM 1379 C CA . HIS A 1 168 ? -5.117 3.230 16.016 1.00 91.31 168 HIS A CA 1
ATOM 1380 C C . HIS A 1 168 ? -4.136 4.351 15.652 1.00 91.31 168 HIS A C 1
ATOM 1382 O O . HIS A 1 168 ? -3.997 5.295 16.421 1.00 91.31 168 HIS A O 1
ATOM 1388 N N . CYS A 1 169 ? -3.450 4.232 14.514 1.00 91.50 169 CYS A N 1
ATOM 1389 C CA . CYS A 1 169 ? -2.362 5.134 14.123 1.00 91.50 169 CYS A CA 1
ATOM 1390 C C . CYS A 1 169 ? -2.664 5.947 12.857 1.00 91.50 169 CYS A C 1
ATOM 1392 O O . CYS A 1 169 ? -1.766 6.589 12.323 1.00 91.50 169 CYS A O 1
ATOM 1394 N N . SER A 1 170 ? -3.892 5.865 12.331 1.00 88.88 170 SER A N 1
ATOM 1395 C CA . SER A 1 170 ? -4.342 6.567 11.118 1.00 88.88 170 SER A CA 1
ATOM 1396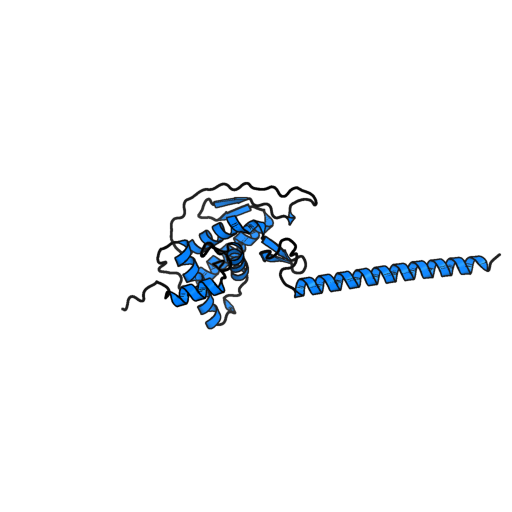 C C . SER A 1 170 ? -3.488 6.304 9.875 1.00 88.88 170 SER A C 1
ATOM 1398 O O . SER A 1 170 ? -3.546 7.036 8.898 1.00 88.88 170 SER A O 1
ATOM 1400 N N . THR A 1 171 ? -2.693 5.236 9.880 1.00 91.19 171 THR A N 1
ATOM 1401 C CA . THR A 1 171 ? -1.871 4.848 8.738 1.00 91.19 171 THR A CA 1
ATOM 1402 C C . THR A 1 171 ? -2.723 4.146 7.684 1.00 91.19 171 THR A C 1
ATOM 1404 O O . THR A 1 171 ? -3.460 3.213 8.019 1.00 91.19 171 THR A O 1
ATOM 1407 N N . LEU A 1 172 ? -2.589 4.556 6.420 1.00 90.81 172 LEU A N 1
ATOM 1408 C CA . LEU A 1 172 ? -3.199 3.878 5.275 1.00 90.81 172 LEU A CA 1
ATOM 1409 C C . LEU A 1 172 ? -2.595 2.475 5.097 1.00 90.81 172 LEU A C 1
ATOM 1411 O O . LEU A 1 172 ? -1.379 2.287 5.204 1.00 90.81 172 LEU A O 1
ATOM 1415 N N . PHE A 1 173 ? -3.437 1.473 4.861 1.00 94.44 173 PHE A N 1
ATOM 1416 C CA . PHE A 1 173 ? -3.010 0.100 4.607 1.00 94.44 173 PHE A CA 1
ATOM 1417 C C . PHE A 1 173 ? -4.002 -0.643 3.707 1.00 94.44 173 PHE A C 1
ATOM 1419 O O . PHE A 1 173 ? -5.177 -0.281 3.611 1.00 94.44 173 PHE A O 1
ATOM 1426 N N . VAL A 1 174 ? -3.531 -1.723 3.081 1.00 94.12 174 VAL A N 1
ATOM 1427 C CA . VAL A 1 174 ? -4.370 -2.628 2.290 1.00 94.12 174 VAL A CA 1
ATOM 1428 C C . VAL A 1 174 ? -4.881 -3.765 3.168 1.00 94.12 174 VAL A C 1
ATOM 1430 O O . VAL A 1 174 ? -4.118 -4.490 3.809 1.00 94.12 174 VAL A O 1
ATOM 1433 N N . GLN A 1 175 ? -6.198 -3.934 3.209 1.00 92.81 175 GLN A N 1
ATOM 1434 C CA . GLN A 1 175 ? -6.859 -4.925 4.040 1.00 92.81 175 GLN A CA 1
ATOM 1435 C C . GLN A 1 175 ? -6.615 -6.359 3.528 1.00 92.81 175 GLN A C 1
ATOM 1437 O O . GLN A 1 175 ? -7.176 -6.780 2.513 1.00 92.81 175 GLN A O 1
ATOM 1442 N N . ALA A 1 176 ? -5.855 -7.163 4.278 1.00 90.38 176 ALA A N 1
ATOM 1443 C CA . ALA A 1 176 ? -5.584 -8.555 3.921 1.00 90.38 176 ALA A CA 1
ATOM 1444 C C . ALA A 1 176 ? -6.805 -9.467 4.140 1.00 90.38 176 ALA A C 1
ATOM 1446 O O . ALA A 1 176 ? -7.035 -10.390 3.359 1.00 90.38 176 ALA A O 1
ATOM 1447 N N . ARG A 1 177 ? -7.601 -9.204 5.187 1.00 89.12 177 ARG A N 1
ATOM 1448 C CA . ARG A 1 177 ? -8.796 -9.983 5.569 1.00 89.12 177 ARG A CA 1
ATOM 1449 C C . ARG A 1 177 ? -10.005 -9.070 5.744 1.00 89.12 177 ARG A C 1
ATOM 1451 O O . ARG A 1 177 ? -9.871 -8.035 6.380 1.00 89.12 177 ARG A O 1
ATOM 1458 N N . ARG A 1 178 ? -11.204 -9.495 5.327 1.00 83.88 178 ARG A N 1
ATOM 1459 C CA . ARG A 1 178 ? -12.453 -8.689 5.338 1.00 83.88 178 ARG A CA 1
ATOM 1460 C C . ARG A 1 178 ? -12.754 -7.934 6.648 1.00 83.88 178 ARG A C 1
ATOM 1462 O O . ARG A 1 178 ? -13.375 -6.877 6.614 1.00 83.88 178 ARG A O 1
ATOM 1469 N N . LYS A 1 179 ? -12.330 -8.460 7.804 1.00 86.75 179 LYS A N 1
ATOM 1470 C CA . LYS A 1 179 ? -12.568 -7.866 9.137 1.00 86.75 179 LYS A CA 1
ATOM 1471 C C . LYS A 1 179 ? -11.357 -7.134 9.737 1.00 86.75 179 LYS A C 1
ATOM 1473 O O . LYS A 1 179 ? -11.420 -6.702 10.884 1.00 86.75 179 LYS A O 1
ATOM 1478 N N . GLN A 1 180 ? -10.248 -7.001 9.011 1.00 91.44 180 GLN A N 1
ATOM 1479 C CA . GLN A 1 180 ? -9.049 -6.341 9.526 1.00 91.44 180 GLN A CA 1
ATOM 1480 C C . GLN A 1 180 ? -9.288 -4.829 9.659 1.00 91.44 180 GLN A C 1
ATOM 1482 O O . GLN A 1 180 ? -9.648 -4.168 8.687 1.00 91.44 180 GLN A O 1
ATOM 1487 N N . ARG A 1 181 ? -9.095 -4.300 10.874 1.00 90.75 181 ARG A N 1
ATOM 1488 C CA . ARG A 1 181 ? -9.298 -2.880 11.235 1.00 90.75 181 ARG A CA 1
ATOM 1489 C C . ARG A 1 181 ? -7.998 -2.127 11.545 1.00 90.75 181 ARG A C 1
ATOM 1491 O O . ARG A 1 181 ? -8.010 -0.906 11.678 1.00 90.75 181 ARG A O 1
ATOM 1498 N N . PHE A 1 182 ? -6.896 -2.856 11.691 1.00 94.00 182 PHE A N 1
ATOM 1499 C CA . PHE A 1 182 ? -5.597 -2.328 12.097 1.00 94.00 182 PHE A CA 1
ATOM 1500 C C . PHE A 1 182 ? -4.538 -2.723 11.070 1.00 94.00 182 PHE A C 1
ATOM 1502 O O . PHE A 1 182 ? -4.580 -3.835 10.536 1.00 94.00 182 PHE A O 1
ATOM 1509 N N . CYS A 1 183 ? -3.592 -1.821 10.811 1.00 92.69 183 CYS A N 1
ATOM 1510 C CA . CYS A 1 183 ? -2.518 -2.057 9.847 1.00 92.69 183 CYS A CA 1
ATOM 1511 C C . CYS A 1 183 ? -1.544 -3.146 10.316 1.00 92.69 183 CYS A C 1
ATOM 1513 O O . CYS A 1 183 ? -1.044 -3.905 9.492 1.00 92.69 183 CYS A O 1
ATOM 1515 N N . LYS A 1 184 ? -1.314 -3.255 11.632 1.00 93.81 184 LYS A N 1
ATOM 1516 C CA . LYS A 1 184 ? -0.408 -4.234 12.243 1.00 93.81 184 LYS A CA 1
ATOM 1517 C C . LYS A 1 184 ? -0.985 -4.840 13.525 1.00 93.81 184 LYS A C 1
ATOM 1519 O O . LYS A 1 184 ? -1.942 -4.311 14.103 1.00 93.81 184 LYS A O 1
ATOM 1524 N N . ARG A 1 185 ? -0.389 -5.946 13.980 1.00 92.62 185 ARG A N 1
ATOM 1525 C CA . ARG A 1 185 ? -0.807 -6.669 15.192 1.00 92.62 185 ARG A CA 1
ATOM 1526 C C . ARG A 1 185 ? -0.589 -5.831 16.452 1.00 92.62 185 ARG A C 1
ATOM 1528 O O . ARG A 1 185 ? -1.439 -5.852 17.338 1.00 92.62 185 ARG A O 1
ATOM 1535 N N . GLU A 1 186 ? 0.478 -5.043 16.499 1.00 95.12 186 GLU A N 1
ATOM 1536 C CA . GLU A 1 186 ? 0.803 -4.157 17.621 1.00 95.12 186 GLU A CA 1
ATOM 1537 C C . GLU A 1 186 ? -0.293 -3.097 17.797 1.00 95.12 186 GLU A C 1
ATOM 1539 O O . GLU A 1 186 ? -0.793 -2.885 18.899 1.00 95.12 186 GLU A O 1
ATOM 1544 N N . CYS A 1 187 ? -0.763 -2.502 16.693 1.00 94.31 187 CYS A N 1
ATOM 1545 C CA . CYS A 1 187 ? -1.874 -1.545 16.714 1.00 94.31 187 CYS A CA 1
ATOM 1546 C C . CYS A 1 187 ? -3.161 -2.164 17.279 1.00 94.31 187 CYS A C 1
ATOM 1548 O O . CYS A 1 187 ? -3.875 -1.523 18.052 1.00 94.31 187 CYS A O 1
ATOM 1550 N N . GLN A 1 188 ? -3.452 -3.417 16.913 1.00 94.12 188 GLN A N 1
ATOM 1551 C CA . GLN A 1 188 ? -4.597 -4.150 17.450 1.00 94.12 188 GLN A CA 1
ATOM 1552 C C . GLN A 1 188 ? -4.439 -4.418 18.952 1.00 94.12 188 GLN A C 1
ATOM 1554 O O . GLN A 1 188 ? -5.381 -4.200 19.708 1.00 94.12 188 GLN A O 1
ATOM 1559 N N . GLN A 1 189 ? -3.260 -4.860 19.396 1.00 94.25 189 GLN A N 1
ATOM 1560 C CA . GLN A 1 189 ? -2.983 -5.136 20.808 1.00 94.25 189 GLN A CA 1
ATOM 1561 C C . GLN A 1 189 ? -3.120 -3.881 21.670 1.00 94.25 189 GLN A C 1
ATOM 1563 O O . GLN A 1 189 ? -3.795 -3.919 22.699 1.00 94.25 189 GLN A O 1
ATOM 1568 N N . VAL A 1 190 ? -2.551 -2.753 21.235 1.00 94.06 190 VAL A N 1
ATOM 1569 C CA . VAL A 1 190 ? -2.666 -1.478 21.957 1.00 94.06 190 VAL A CA 1
ATOM 1570 C C . VAL A 1 190 ? -4.127 -1.037 22.056 1.00 94.06 190 VAL A C 1
ATOM 1572 O O . VAL A 1 190 ? -4.571 -0.624 23.130 1.00 94.06 190 VAL A O 1
ATOM 1575 N N . ALA A 1 191 ? -4.900 -1.158 20.973 1.00 91.12 191 ALA A N 1
ATOM 1576 C CA . ALA A 1 191 ? -6.326 -0.838 20.987 1.00 91.12 191 ALA A CA 1
ATOM 1577 C C . ALA A 1 191 ? -7.114 -1.739 21.957 1.00 91.12 191 ALA A C 1
ATOM 1579 O O . ALA A 1 191 ? -7.889 -1.226 22.767 1.00 91.12 191 ALA A O 1
ATOM 1580 N N . SER A 1 192 ? -6.869 -3.053 21.942 1.00 92.25 192 SER A N 1
ATOM 1581 C CA . SER A 1 192 ? -7.490 -4.005 22.873 1.00 92.25 192 SER A CA 1
ATOM 1582 C C . SER A 1 192 ? -7.148 -3.695 24.332 1.00 92.25 192 SER A C 1
ATOM 1584 O O . SER A 1 192 ? -8.037 -3.652 25.179 1.00 92.25 192 SER A O 1
ATOM 1586 N N . MET A 1 193 ? -5.880 -3.400 24.632 1.00 93.25 193 MET A N 1
ATOM 1587 C CA . MET A 1 193 ? -5.436 -3.038 25.983 1.00 93.25 193 MET A CA 1
ATOM 1588 C C . MET A 1 193 ? -6.097 -1.750 26.485 1.00 93.25 193 MET A C 1
ATOM 1590 O O . MET A 1 193 ? -6.478 -1.657 27.652 1.00 93.25 193 MET A O 1
ATOM 1594 N N . ARG A 1 194 ? -6.264 -0.746 25.614 1.00 91.62 194 ARG A N 1
ATOM 1595 C CA . ARG A 1 194 ? -6.990 0.488 25.958 1.00 91.62 194 ARG A CA 1
ATOM 1596 C C . ARG A 1 194 ? -8.464 0.209 26.246 1.00 91.62 194 ARG A C 1
ATOM 1598 O O . ARG A 1 194 ? -8.978 0.731 27.232 1.00 91.62 194 ARG A O 1
ATOM 1605 N N . ALA A 1 195 ? -9.116 -0.629 25.440 1.00 90.69 195 ALA A N 1
ATOM 1606 C CA . ALA A 1 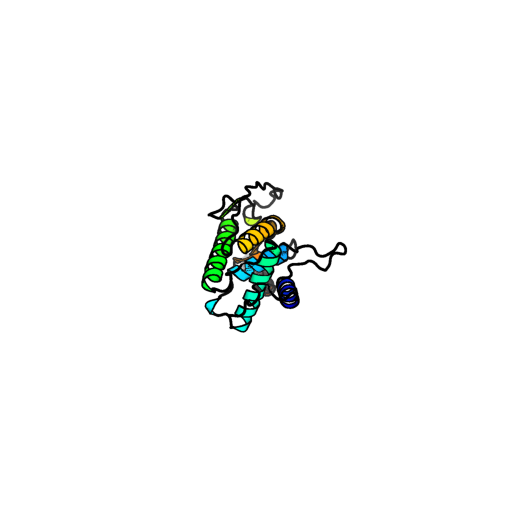195 ? -10.510 -1.014 25.653 1.00 90.69 195 ALA A CA 1
ATOM 1607 C C . ALA A 1 195 ? -10.704 -1.746 26.993 1.00 90.69 195 ALA A C 1
ATOM 1609 O O . ALA A 1 195 ? -11.579 -1.370 27.768 1.00 90.69 195 ALA A O 1
ATOM 1610 N N . LEU A 1 196 ? -9.830 -2.705 27.321 1.00 93.00 196 LEU A N 1
ATOM 1611 C CA . LEU A 1 196 ? -9.859 -3.407 28.611 1.00 93.00 196 LEU A CA 1
ATOM 1612 C C . LEU A 1 196 ? -9.701 -2.441 29.794 1.00 93.00 196 LEU A C 1
ATOM 1614 O O . LEU A 1 196 ? -10.497 -2.472 30.730 1.00 93.00 196 LEU A O 1
ATOM 1618 N N . ARG A 1 197 ? -8.744 -1.507 29.720 1.00 93.56 197 ARG A N 1
ATOM 1619 C CA . ARG A 1 197 ? -8.552 -0.481 30.762 1.00 93.56 197 ARG A CA 1
ATOM 1620 C C . ARG A 1 197 ? -9.769 0.433 30.927 1.00 93.56 197 ARG A C 1
ATOM 1622 O O . ARG A 1 197 ? -10.032 0.889 32.038 1.00 93.56 197 ARG A O 1
ATOM 1629 N N . MET A 1 198 ? -10.493 0.732 29.849 1.00 92.06 198 MET A N 1
ATOM 1630 C CA . MET A 1 198 ? -11.728 1.522 29.916 1.00 92.06 198 MET A CA 1
ATOM 1631 C C . MET A 1 198 ? -12.845 0.749 30.622 1.00 92.06 198 MET A C 1
ATOM 1633 O O . MET A 1 198 ? -13.423 1.279 31.569 1.00 92.06 198 MET A O 1
ATOM 1637 N N . ILE A 1 199 ? -13.050 -0.521 30.259 1.00 92.75 199 ILE A N 1
ATOM 1638 C CA . ILE A 1 199 ? -14.026 -1.412 30.908 1.00 92.75 199 ILE A CA 1
ATOM 1639 C C . ILE A 1 199 ? -13.726 -1.541 32.409 1.00 92.75 199 ILE A C 1
ATOM 1641 O O . ILE A 1 199 ? -14.615 -1.386 33.246 1.00 92.75 199 ILE A O 1
ATOM 1645 N N . GLU A 1 200 ? -12.460 -1.747 32.785 1.00 92.69 200 GLU A N 1
ATOM 1646 C CA . GLU A 1 200 ? -12.055 -1.820 34.193 1.00 92.69 200 GLU A CA 1
ATOM 1647 C C . GLU A 1 200 ? -12.314 -0.513 34.953 1.00 92.69 200 GLU A C 1
ATOM 1649 O O . GLU A 1 200 ? -12.768 -0.530 36.102 1.00 92.69 200 GLU A O 1
ATOM 1654 N N . ARG A 1 201 ? -12.034 0.640 34.332 1.00 92.00 201 ARG A N 1
ATOM 1655 C CA . ARG A 1 201 ? -12.300 1.958 34.930 1.00 92.00 201 ARG A CA 1
ATOM 1656 C C . ARG A 1 201 ? -13.792 2.181 35.143 1.00 92.00 201 ARG A C 1
ATOM 1658 O O . ARG A 1 201 ? -14.174 2.688 36.198 1.00 92.00 201 ARG A O 1
ATOM 1665 N N . GLU A 1 202 ? -14.624 1.802 34.182 1.00 91.12 202 GLU A N 1
ATOM 1666 C CA . GLU A 1 202 ? -16.082 1.896 34.286 1.00 91.12 202 GLU A CA 1
ATOM 1667 C C . GLU A 1 202 ? -16.620 0.969 35.376 1.00 91.12 202 GLU A C 1
ATOM 1669 O O . GLU A 1 202 ? -17.334 1.433 36.264 1.00 91.12 202 GLU A O 1
ATOM 1674 N N . ALA A 1 203 ? -16.166 -0.285 35.427 1.00 91.62 203 ALA A N 1
ATOM 1675 C CA . ALA A 1 203 ? -16.535 -1.223 36.485 1.00 91.62 203 ALA A CA 1
ATOM 1676 C C . ALA A 1 203 ? -16.158 -0.700 37.886 1.00 91.62 203 ALA A C 1
ATOM 1678 O O . ALA A 1 203 ? -16.949 -0.795 38.829 1.00 91.62 203 ALA A O 1
ATOM 1679 N N . ARG A 1 204 ? -14.973 -0.085 38.037 1.00 89.69 204 ARG A N 1
ATOM 1680 C CA . ARG A 1 204 ? -14.547 0.555 39.296 1.00 89.69 204 ARG A CA 1
ATOM 1681 C C . ARG A 1 204 ? -15.429 1.749 39.665 1.00 89.69 204 ARG A C 1
ATOM 1683 O O . ARG A 1 204 ? -15.774 1.898 40.838 1.00 89.69 204 ARG A O 1
ATOM 1690 N N . LYS A 1 205 ? -15.813 2.590 38.698 1.00 90.88 205 LYS A N 1
ATOM 1691 C CA . LYS A 1 205 ? -16.735 3.718 38.929 1.00 90.88 205 LYS A CA 1
ATOM 1692 C C . LYS A 1 205 ? -18.108 3.224 39.388 1.00 90.88 205 LYS A C 1
ATOM 1694 O O . LYS A 1 205 ? -18.636 3.754 40.365 1.00 90.88 205 LYS A O 1
ATOM 1699 N N . THR A 1 206 ? -18.648 2.181 38.760 1.00 86.69 206 THR A N 1
ATOM 1700 C CA . THR A 1 206 ? -19.945 1.594 39.132 1.00 86.69 206 THR A CA 1
ATOM 1701 C C . THR A 1 206 ? -19.906 0.982 40.533 1.00 86.69 206 THR A C 1
ATOM 1703 O O . THR A 1 206 ? -20.784 1.277 41.342 1.00 86.69 206 THR A O 1
ATOM 1706 N N . LYS A 1 207 ? -18.840 0.242 40.881 1.00 86.81 207 LYS A N 1
ATOM 1707 C CA . LYS A 1 207 ? -18.632 -0.294 42.243 1.00 86.81 207 LYS A CA 1
ATOM 1708 C C . LYS A 1 207 ? -18.525 0.801 43.312 1.00 86.81 207 LYS A C 1
ATOM 1710 O O . LYS A 1 207 ? -19.029 0.630 44.417 1.00 86.81 207 LYS A O 1
ATOM 1715 N N . ARG A 1 208 ? -17.875 1.933 43.007 1.00 83.94 208 ARG A N 1
ATOM 1716 C CA . ARG A 1 208 ? -17.805 3.085 43.928 1.00 83.94 208 ARG A CA 1
ATOM 1717 C C . ARG A 1 208 ? -19.169 3.749 44.124 1.00 83.94 208 ARG A C 1
ATOM 1719 O O . ARG A 1 208 ? -19.504 4.120 45.243 1.00 83.94 208 ARG A O 1
ATOM 1726 N N . ARG A 1 209 ? -19.967 3.877 43.059 1.00 82.31 209 ARG A N 1
ATOM 1727 C CA . ARG A 1 209 ? -21.323 4.445 43.141 1.00 82.31 209 ARG A CA 1
ATOM 1728 C C . ARG A 1 209 ? -22.262 3.560 43.963 1.00 82.31 209 ARG A C 1
ATOM 1730 O O . ARG A 1 209 ? -22.964 4.081 44.824 1.00 82.31 209 ARG A O 1
ATOM 1737 N N . SER A 1 210 ? -22.236 2.241 43.758 1.00 80.75 210 SER A N 1
ATOM 1738 C CA . SER A 1 210 ? -23.074 1.314 44.532 1.00 80.75 210 SER A CA 1
ATOM 1739 C C . SER A 1 210 ? -22.663 1.242 46.006 1.00 80.75 210 SER A C 1
ATOM 1741 O O . SER A 1 210 ? -23.525 1.274 46.882 1.00 80.75 210 SER A O 1
ATOM 1743 N N . SER A 1 211 ? -21.360 1.233 46.314 1.00 79.44 211 SER A N 1
ATOM 1744 C CA . SER A 1 211 ? -20.894 1.243 47.707 1.00 79.44 211 SER A CA 1
ATOM 1745 C C . SER A 1 211 ? -21.247 2.544 48.435 1.00 79.44 211 SER A C 1
ATOM 1747 O O . SER A 1 211 ? -21.634 2.510 49.605 1.00 79.44 211 SER A O 1
ATOM 1749 N N . GLN A 1 212 ? -21.191 3.689 47.749 1.00 78.81 212 GLN A N 1
ATOM 1750 C CA . GLN A 1 212 ? -21.612 4.976 48.304 1.00 78.81 212 GLN A CA 1
ATOM 1751 C C . GLN A 1 212 ? -23.133 5.050 48.522 1.00 78.81 212 GLN A C 1
ATOM 1753 O O . GLN A 1 212 ? -23.568 5.568 49.551 1.00 78.81 212 GLN A O 1
ATOM 1758 N N . ALA A 1 213 ? -23.938 4.501 47.605 1.00 74.25 213 ALA A N 1
ATOM 1759 C CA . ALA A 1 213 ? -25.389 4.396 47.769 1.00 74.25 213 ALA A CA 1
ATOM 1760 C C . ALA A 1 213 ? -25.762 3.529 48.987 1.00 74.25 213 ALA A C 1
ATOM 1762 O O . ALA A 1 213 ? -26.546 3.960 49.832 1.00 74.25 213 ALA A O 1
ATOM 1763 N N . ASN A 1 214 ? -25.115 2.369 49.147 1.00 74.25 214 ASN A N 1
ATOM 1764 C CA . ASN A 1 214 ? -25.341 1.481 50.291 1.00 74.25 214 ASN A CA 1
ATOM 1765 C C . ASN A 1 214 ? -24.930 2.118 51.630 1.00 74.25 214 ASN A C 1
ATOM 1767 O O . ASN A 1 214 ? -25.644 1.968 52.620 1.00 74.25 214 ASN A O 1
ATOM 1771 N N . ARG A 1 215 ? -23.827 2.884 51.670 1.00 72.62 215 ARG A N 1
ATOM 1772 C CA . ARG A 1 215 ? -23.415 3.633 52.876 1.00 72.62 215 ARG A CA 1
ATOM 1773 C C . ARG A 1 215 ? -24.413 4.725 53.273 1.00 72.62 215 ARG A C 1
ATOM 1775 O O . ARG A 1 215 ? -24.628 4.950 54.459 1.00 72.62 215 ARG A O 1
ATOM 1782 N N . ARG A 1 216 ? -25.030 5.407 52.302 1.00 72.44 216 ARG A N 1
ATOM 1783 C CA . ARG A 1 216 ? -26.076 6.410 52.577 1.00 72.44 216 ARG A CA 1
ATOM 1784 C C . ARG A 1 216 ? -27.361 5.758 53.093 1.00 72.44 216 ARG A C 1
ATOM 1786 O O . ARG A 1 216 ? -27.957 6.265 54.039 1.00 72.44 216 ARG A O 1
ATOM 1793 N N . ALA A 1 217 ? -27.746 4.614 52.527 1.00 69.75 217 ALA A N 1
ATOM 1794 C CA . ALA A 1 217 ? -28.923 3.864 52.962 1.00 69.75 217 ALA A CA 1
ATOM 1795 C C . ALA A 1 217 ? -28.777 3.294 54.387 1.00 69.75 217 ALA A C 1
ATOM 1797 O O . ALA A 1 217 ? -29.742 3.305 55.152 1.00 69.75 217 ALA A O 1
ATOM 1798 N N . SER A 1 218 ? -27.579 2.838 54.779 1.00 66.38 218 SER A N 1
ATOM 1799 C CA . SER A 1 218 ? -27.343 2.311 56.131 1.00 66.38 218 SER A CA 1
ATOM 1800 C C . SER A 1 218 ? -27.331 3.401 57.210 1.00 66.38 218 SER A C 1
ATOM 1802 O O . SER A 1 218 ? -27.832 3.171 58.309 1.00 66.38 218 SER A O 1
ATOM 1804 N N . HIS A 1 219 ? -26.834 4.603 56.900 1.00 62.97 219 HIS A N 1
ATOM 1805 C CA . HIS A 1 219 ? -26.854 5.734 57.836 1.00 62.97 219 HIS A CA 1
ATOM 1806 C C . HIS A 1 219 ? -28.261 6.302 58.083 1.00 62.97 219 HIS A C 1
ATOM 1808 O O . HIS A 1 219 ? -28.533 6.776 59.183 1.00 62.97 219 HIS A O 1
ATOM 1814 N N . GLY A 1 220 ? -29.169 6.222 57.103 1.00 59.53 220 GLY A N 1
ATOM 1815 C CA . GLY A 1 220 ? -30.552 6.694 57.251 1.00 59.53 220 GLY A CA 1
ATOM 1816 C C . GLY A 1 220 ? -31.410 5.856 58.209 1.00 59.53 220 GLY A C 1
ATOM 1817 O O . GLY A 1 220 ? -32.345 6.382 58.804 1.00 59.53 220 GLY A O 1
ATOM 1818 N N . LYS A 1 221 ? -31.080 4.572 58.415 1.00 59.66 221 LYS A N 1
ATOM 1819 C CA . LYS A 1 221 ? -31.844 3.668 59.296 1.00 59.66 221 LYS A CA 1
ATOM 1820 C C . LYS A 1 221 ? -31.536 3.806 60.792 1.00 59.66 221 LYS A C 1
ATOM 1822 O O . LYS A 1 221 ? -32.300 3.289 61.590 1.00 59.66 221 LYS A O 1
ATOM 1827 N N . LYS A 1 222 ? -30.460 4.498 61.186 1.00 56.06 222 LYS A N 1
ATOM 1828 C CA . LYS A 1 222 ? -30.085 4.699 62.604 1.00 56.06 222 LYS A CA 1
ATOM 1829 C C . LYS A 1 222 ? -30.688 5.956 63.251 1.00 56.06 222 LYS A C 1
ATOM 1831 O O . LYS A 1 222 ? -30.327 6.286 64.373 1.00 56.06 222 LYS A O 1
ATOM 1836 N N . ARG A 1 223 ? -31.550 6.688 62.539 1.00 53.53 223 ARG A N 1
ATOM 1837 C CA . ARG A 1 223 ? -32.107 7.981 62.979 1.00 53.53 223 ARG A CA 1
ATOM 1838 C C . ARG A 1 223 ? -33.622 7.970 63.221 1.00 53.53 223 ARG A C 1
ATOM 1840 O O . ARG A 1 223 ? -34.207 9.042 63.340 1.00 53.53 223 ARG A O 1
ATOM 1847 N N . ARG A 1 224 ? -34.240 6.790 63.263 1.00 49.38 224 ARG A N 1
ATOM 1848 C CA . ARG A 1 224 ? -35.636 6.598 63.663 1.00 49.38 224 ARG A CA 1
ATOM 1849 C C . ARG A 1 224 ? -35.690 5.774 64.931 1.00 49.38 224 ARG A C 1
ATOM 1851 O O . ARG A 1 224 ? -34.900 4.806 64.992 1.00 49.38 224 ARG A O 1
#

Secondary structure (DSSP, 8-state):
-----SSPPHHHHHHHHHHHT-EETT-TTS-EE-HHHHHHHHHHHTT--TTT--HHHHHHHHHHHHHHHHHHHSS--S-TT-HHHHHHHHHHHHHHHHHHHHHSEEEETTTTEEEE---GGGSPTT-----------------SSHHHHHHHHHHHHHHGGGEEE-TTT--EEE-SSTT--SSSHHHHHHHHHHHHHHHHHHHHHHHHHHHHHHHHHHHHTT--